Protein AF-A0A3D8QA95-F1 (afdb_monomer)

Nearest PDB structures (foldseek):
  7kas-assembly1_A  TM=5.153E-01  e=5.286E+00  Saccharomyces cerevisiae BY4741
  7kap-assembly1_A  TM=3.385E-01  e=4.261E+00  Saccharomyces cerevisiae BY4741
  7kaj-assembly1_A  TM=3.530E-01  e=5.888E+00  Saccharomyces cerevisiae BY4741

Secondary structure (DSSP, 8-state):
--GGGTHHHHHHHHHHHHTTSSSSGGGTTTS--HHIIIIIS-GGGGTSHHHHHHHHHHTT--TT-SSHHHHHHHHHHHHS-HHHHHHHHHHHHHHHHHHHHHHHHSPPHHHHHHHHHH-HHHHHHHHHH-S--PPPPTT----HHHHHS--HHHHHHHHHHS-TT-HHHHHHHHHHHHHHHHHHHHHHHHHHHHHHHHS--SS-TT-TTHHHHHHHHHHHHHHHHHHHHHHS-GGGGGHHHHHSSS-----------------

Organism: NCBI:txid1849047

Mean predicted aligned error: 14.43 Å

Structure (mmCIF, N/CA/C/O backbone):
data_AF-A0A3D8QA95-F1
#
_entry.id   AF-A0A3D8QA95-F1
#
loop_
_atom_site.group_PDB
_atom_site.id
_atom_site.type_symbol
_atom_site.label_atom_id
_atom_site.label_alt_id
_atom_site.label_comp_id
_atom_site.label_asym_id
_atom_site.label_entity_id
_atom_site.label_seq_id
_atom_site.pdbx_PDB_ins_code
_atom_site.Cartn_x
_atom_site.Cartn_y
_atom_site.Cartn_z
_atom_site.occupancy
_atom_site.B_iso_or_equiv
_atom_site.auth_seq_id
_atom_site.auth_comp_id
_atom_site.auth_asym_id
_atom_site.auth_atom_id
_atom_site.pdbx_PDB_model_num
ATOM 1 N N . MET A 1 1 ? 10.739 -9.767 36.132 1.00 43.16 1 MET A N 1
ATOM 2 C CA . MET A 1 1 ? 11.012 -11.030 35.401 1.00 43.16 1 MET A CA 1
ATOM 3 C C . MET A 1 1 ? 10.013 -11.318 34.259 1.00 43.16 1 MET A C 1
ATOM 5 O O . MET A 1 1 ? 9.888 -12.461 33.849 1.00 43.16 1 MET A O 1
ATOM 9 N N . ILE A 1 2 ? 9.317 -10.305 33.713 1.00 45.88 2 ILE A N 1
ATOM 10 C CA . ILE A 1 2 ? 8.283 -10.477 32.664 1.00 45.88 2 ILE A CA 1
ATOM 11 C C . ILE A 1 2 ? 8.839 -10.151 31.263 1.00 45.88 2 ILE A C 1
ATOM 13 O O . ILE A 1 2 ? 8.461 -10.779 30.283 1.00 45.88 2 ILE A O 1
ATOM 17 N N . ILE A 1 3 ? 9.836 -9.263 31.179 1.00 45.66 3 ILE A N 1
ATOM 18 C CA . ILE A 1 3 ? 10.440 -8.801 29.916 1.00 45.66 3 ILE A CA 1
ATOM 19 C C . ILE A 1 3 ? 11.119 -9.948 29.135 1.00 45.66 3 ILE A C 1
ATOM 21 O O . ILE A 1 3 ? 11.006 -10.007 27.916 1.00 45.66 3 ILE A O 1
ATOM 25 N N . SER A 1 4 ? 11.734 -10.920 29.821 1.00 44.88 4 SER A N 1
ATOM 26 C CA . SER A 1 4 ? 12.468 -12.034 29.185 1.00 44.88 4 SER A CA 1
ATOM 27 C C . SER A 1 4 ? 11.576 -12.993 28.371 1.00 44.88 4 SER A C 1
ATOM 29 O O . SER A 1 4 ? 12.016 -13.562 27.376 1.00 44.88 4 SER A O 1
ATOM 31 N N . ARG A 1 5 ? 10.284 -13.125 28.715 1.00 49.84 5 ARG A N 1
ATOM 32 C CA . ARG A 1 5 ? 9.359 -14.043 28.021 1.00 49.84 5 ARG A CA 1
ATOM 33 C C . ARG A 1 5 ? 8.809 -13.514 26.693 1.00 49.84 5 ARG A C 1
ATOM 35 O O . ARG A 1 5 ? 8.261 -14.300 25.927 1.00 49.84 5 ARG A O 1
ATOM 42 N N . HIS A 1 6 ? 8.960 -12.220 26.405 1.00 55.75 6 HIS A N 1
ATOM 43 C CA . HIS A 1 6 ? 8.329 -11.578 25.241 1.00 55.75 6 HIS A CA 1
ATOM 44 C C . HIS A 1 6 ? 9.319 -11.109 24.163 1.00 55.75 6 HIS A C 1
ATOM 46 O O . HIS A 1 6 ? 8.904 -10.823 23.040 1.00 55.75 6 HIS A O 1
ATOM 52 N N . ILE A 1 7 ? 10.625 -11.157 24.457 1.00 58.09 7 ILE A N 1
ATOM 53 C CA . ILE A 1 7 ? 11.720 -11.045 23.479 1.00 58.09 7 ILE A CA 1
ATOM 54 C C . ILE A 1 7 ? 11.518 -11.956 22.250 1.00 58.09 7 ILE A C 1
ATOM 56 O O . ILE A 1 7 ? 11.667 -11.450 21.140 1.00 58.09 7 ILE A O 1
ATOM 60 N N . PRO A 1 8 ? 11.106 -13.241 22.365 1.00 57.88 8 PRO A N 1
ATOM 61 C CA . PRO A 1 8 ? 10.948 -14.090 21.182 1.00 57.88 8 PRO A CA 1
ATOM 62 C C . PRO A 1 8 ? 9.818 -13.643 20.247 1.00 57.88 8 PRO A C 1
ATOM 64 O O . PRO A 1 8 ? 9.920 -13.879 19.051 1.00 57.88 8 PRO A O 1
ATOM 67 N N . ILE A 1 9 ? 8.771 -12.975 20.750 1.00 57.62 9 ILE A N 1
ATOM 68 C CA . ILE A 1 9 ? 7.642 -12.497 19.929 1.00 57.62 9 ILE A CA 1
ATOM 69 C C . ILE A 1 9 ? 8.046 -11.235 19.162 1.00 57.62 9 ILE A C 1
ATOM 71 O O . ILE A 1 9 ? 7.779 -11.129 17.969 1.00 57.62 9 ILE A O 1
ATOM 75 N N . ILE A 1 10 ? 8.753 -10.314 19.824 1.00 59.66 10 ILE A N 1
ATOM 76 C CA . ILE A 1 10 ? 9.320 -9.119 19.182 1.00 59.66 10 ILE A CA 1
ATOM 77 C C . ILE A 1 10 ? 10.354 -9.538 18.126 1.00 59.66 10 ILE A C 1
ATOM 79 O O . ILE A 1 10 ? 10.324 -9.034 17.006 1.00 59.66 10 ILE A O 1
ATOM 83 N N . CYS A 1 11 ? 11.203 -10.524 18.437 1.00 57.84 11 CYS A N 1
ATOM 84 C CA . CYS A 1 11 ? 12.127 -11.120 17.473 1.00 57.84 11 CYS A CA 1
ATOM 85 C C . CYS A 1 11 ? 11.416 -11.853 16.327 1.00 57.84 11 CYS A C 1
ATOM 87 O O . CYS A 1 11 ? 11.930 -11.807 15.220 1.00 57.84 11 CYS A O 1
ATOM 89 N N . LEU A 1 12 ? 10.257 -12.487 16.550 1.00 60.91 12 LEU A N 1
ATOM 90 C CA . LEU A 1 12 ? 9.457 -13.136 15.499 1.00 60.91 12 LEU A CA 1
ATOM 91 C C . LEU A 1 12 ? 8.820 -12.124 14.542 1.00 60.91 12 LEU A C 1
ATOM 93 O O . LEU A 1 12 ? 8.824 -12.329 13.333 1.00 60.91 12 LEU A O 1
ATOM 97 N N . VAL A 1 13 ? 8.301 -11.012 15.070 1.00 60.25 13 VAL A N 1
ATOM 98 C CA . VAL A 1 13 ? 7.762 -9.922 14.244 1.00 60.25 13 VAL A CA 1
ATOM 99 C C . VAL A 1 13 ? 8.892 -9.270 13.442 1.00 60.25 13 VAL A C 1
ATOM 101 O O . VAL A 1 13 ? 8.756 -9.098 12.235 1.00 60.25 13 VAL A O 1
ATOM 104 N N . LEU A 1 14 ? 10.041 -9.000 14.070 1.00 59.28 14 LEU A N 1
ATOM 105 C CA . LEU A 1 14 ? 11.228 -8.472 13.387 1.00 59.28 14 LEU A CA 1
ATOM 106 C C . LEU A 1 14 ? 11.827 -9.463 12.372 1.00 59.28 14 LEU A C 1
ATOM 108 O O . LEU A 1 14 ? 12.313 -9.041 11.324 1.00 59.28 14 LEU A O 1
ATOM 112 N N . SER A 1 15 ? 11.780 -10.774 12.630 1.00 57.56 15 SER A N 1
ATOM 113 C CA . SER A 1 15 ? 12.315 -11.787 11.711 1.00 57.56 15 SER A CA 1
ATOM 114 C C . SER A 1 15 ? 11.390 -12.059 10.525 1.00 57.56 15 SER A C 1
ATOM 116 O O . SER A 1 15 ? 11.890 -12.249 9.413 1.00 57.56 15 SER A O 1
ATOM 118 N N . LEU A 1 16 ? 10.062 -11.981 10.697 1.00 55.91 16 LEU A N 1
ATOM 119 C CA . LEU A 1 16 ? 9.117 -12.009 9.572 1.00 55.91 16 LEU A CA 1
ATOM 120 C C . LEU A 1 16 ? 9.352 -10.839 8.607 1.00 55.91 16 LEU A C 1
ATOM 122 O O . LEU A 1 16 ? 9.252 -11.012 7.394 1.00 55.91 16 LEU A O 1
ATOM 126 N N . TRP A 1 17 ? 9.733 -9.673 9.129 1.00 54.88 17 TRP A N 1
ATOM 127 C CA . TRP A 1 17 ? 10.081 -8.509 8.312 1.00 54.88 17 TRP A CA 1
ATOM 128 C C . TRP A 1 17 ? 11.417 -8.659 7.578 1.00 54.88 17 TRP A C 1
ATOM 130 O O . TRP A 1 17 ? 11.594 -8.096 6.501 1.00 54.88 17 TRP A O 1
ATOM 140 N N . CYS A 1 18 ? 12.347 -9.444 8.123 1.00 50.72 18 CYS A N 1
ATOM 141 C CA . CYS A 1 18 ? 13.671 -9.653 7.535 1.00 50.72 18 CYS A CA 1
ATOM 142 C C . CYS A 1 18 ? 13.696 -10.770 6.466 1.00 50.72 18 CYS A C 1
ATOM 144 O O . CYS A 1 18 ? 14.564 -10.777 5.592 1.00 50.72 18 CYS A O 1
ATOM 146 N N . SER A 1 19 ? 12.731 -11.699 6.495 1.00 52.69 19 SER A N 1
ATOM 147 C CA . SER A 1 19 ? 12.773 -12.945 5.704 1.00 52.69 19 SER A CA 1
ATOM 148 C C . SER A 1 19 ? 12.257 -12.833 4.259 1.00 52.69 19 SER A C 1
ATOM 150 O O . SER A 1 19 ? 12.406 -13.774 3.487 1.00 52.69 19 SER A O 1
ATOM 152 N N . SER A 1 20 ? 11.676 -11.700 3.846 1.00 50.50 20 SER A N 1
ATOM 153 C CA . SER A 1 20 ? 11.116 -11.535 2.484 1.00 50.50 20 SER A CA 1
ATOM 154 C C . SER A 1 20 ? 12.147 -11.096 1.424 1.00 50.50 20 SER A C 1
ATOM 156 O O . SER A 1 20 ? 11.785 -10.649 0.336 1.00 50.50 20 SER A O 1
ATOM 158 N N . THR A 1 21 ? 13.443 -11.176 1.729 1.00 52.75 21 THR A N 1
ATOM 159 C CA . THR A 1 21 ? 14.472 -10.326 1.108 1.00 52.75 21 THR A CA 1
ATOM 160 C C . THR A 1 21 ? 15.114 -10.847 -0.181 1.00 52.75 21 THR A C 1
ATOM 162 O O . THR A 1 21 ? 15.806 -10.069 -0.828 1.00 52.75 21 THR A O 1
ATOM 165 N N . SER A 1 22 ? 14.898 -12.094 -0.621 1.00 51.62 22 SER A N 1
ATOM 166 C CA . SER A 1 22 ? 15.801 -12.673 -1.647 1.00 51.62 22 SER A CA 1
ATOM 167 C C . SER A 1 22 ? 15.152 -13.164 -2.943 1.00 51.62 22 SER A C 1
ATOM 169 O O . SER A 1 22 ? 15.813 -13.185 -3.974 1.00 51.62 22 SER A O 1
ATOM 171 N N . ALA A 1 23 ? 13.880 -13.568 -2.937 1.00 50.16 23 ALA A N 1
ATOM 172 C CA . ALA A 1 23 ? 13.328 -14.323 -4.072 1.00 50.16 23 ALA A CA 1
ATOM 173 C C . ALA A 1 23 ? 12.732 -13.455 -5.198 1.00 50.16 23 ALA A C 1
ATOM 175 O O . ALA A 1 23 ? 12.395 -13.973 -6.259 1.00 50.16 23 ALA A O 1
ATOM 176 N N . SER A 1 24 ? 12.566 -12.147 -4.978 1.00 55.28 24 SER A N 1
ATOM 177 C CA . SER A 1 24 ? 11.647 -11.343 -5.790 1.00 55.28 24 SER A CA 1
ATOM 178 C C . SER A 1 24 ? 12.264 -10.265 -6.681 1.00 55.28 24 SER A C 1
ATOM 180 O O . SER A 1 24 ? 11.574 -9.682 -7.519 1.00 55.28 24 SER A O 1
ATOM 182 N N . SER A 1 25 ? 13.568 -10.021 -6.561 1.00 58.94 25 SER A N 1
ATOM 183 C CA . SER A 1 25 ? 14.282 -9.031 -7.376 1.00 58.94 25 SER A CA 1
ATOM 184 C C . SER A 1 25 ? 14.208 -9.353 -8.876 1.00 58.94 25 SER A C 1
ATOM 186 O O . SER A 1 25 ? 14.014 -8.453 -9.685 1.00 58.94 25 SER A O 1
ATOM 188 N N . HIS A 1 26 ? 14.258 -10.633 -9.259 1.00 62.69 26 HIS A N 1
ATOM 189 C CA . HIS A 1 26 ? 14.317 -11.073 -10.665 1.00 62.69 26 HIS A CA 1
ATOM 190 C C . HIS A 1 26 ? 12.955 -11.192 -11.377 1.00 62.69 26 HIS A C 1
ATOM 192 O O . HIS A 1 26 ? 12.897 -11.618 -12.535 1.00 62.69 26 HIS A O 1
ATOM 198 N N . MET A 1 27 ? 11.854 -10.864 -10.695 1.00 70.31 27 MET A N 1
ATOM 199 C CA . MET A 1 27 ? 10.521 -10.737 -11.307 1.00 70.31 27 MET A CA 1
ATOM 200 C C . MET A 1 27 ? 10.292 -9.333 -11.878 1.00 70.31 27 MET A C 1
ATOM 202 O O . MET A 1 27 ? 9.405 -9.133 -12.709 1.00 70.31 27 MET A O 1
ATOM 206 N N . LYS A 1 28 ? 11.109 -8.360 -11.459 1.00 75.38 28 LYS A N 1
ATOM 207 C CA . LYS A 1 28 ? 10.974 -6.970 -11.873 1.00 75.38 28 LYS A CA 1
ATOM 208 C C . LYS A 1 28 ? 11.189 -6.828 -13.379 1.00 75.38 28 LYS A C 1
ATOM 210 O O . LYS A 1 28 ? 12.053 -7.481 -13.967 1.00 75.38 28 LYS A O 1
ATOM 215 N N . PHE A 1 29 ? 10.355 -6.004 -14.004 1.00 78.56 29 PHE A N 1
ATOM 216 C CA . PHE A 1 29 ? 10.313 -5.764 -15.452 1.00 78.56 29 PHE A CA 1
ATOM 217 C C . PHE A 1 29 ? 9.841 -6.938 -16.327 1.00 78.56 29 PHE A C 1
ATOM 219 O O . PHE A 1 29 ? 9.584 -6.716 -17.507 1.00 78.56 29 PHE A O 1
ATOM 226 N N . LYS A 1 30 ? 9.668 -8.160 -15.792 1.00 79.62 30 LYS A N 1
ATOM 227 C CA . LYS A 1 30 ? 9.072 -9.282 -16.551 1.00 79.62 30 LYS A CA 1
ATOM 228 C C . LYS A 1 30 ? 7.576 -9.104 -16.750 1.00 79.62 30 LYS A C 1
ATOM 230 O O . LYS A 1 30 ? 7.036 -9.472 -17.786 1.00 79.62 30 LYS A O 1
ATOM 235 N N . GLN A 1 31 ? 6.914 -8.580 -15.726 1.00 78.00 31 GLN A N 1
ATOM 236 C CA . GLN A 1 31 ? 5.475 -8.386 -15.699 1.00 78.00 31 GLN A CA 1
ATOM 237 C C . GLN A 1 31 ? 5.204 -6.927 -15.370 1.00 78.00 31 GLN A C 1
ATOM 239 O O . GLN A 1 31 ? 5.338 -6.505 -14.227 1.00 78.00 31 GLN A O 1
ATOM 244 N N . TRP A 1 32 ? 4.853 -6.157 -16.391 1.00 78.00 32 TRP A N 1
ATOM 245 C CA . TRP A 1 32 ? 4.347 -4.800 -16.228 1.00 78.00 32 TRP A CA 1
ATOM 246 C C . TRP A 1 32 ? 2.825 -4.822 -16.100 1.00 78.00 32 TRP A C 1
ATOM 248 O O . TRP A 1 32 ? 2.176 -5.834 -16.381 1.00 78.00 32 TRP A O 1
ATOM 258 N N . PHE A 1 33 ? 2.235 -3.699 -15.692 1.00 77.69 33 PHE A N 1
ATOM 259 C CA . PHE A 1 33 ? 0.794 -3.521 -15.844 1.00 77.69 33 PHE A CA 1
ATOM 260 C C . PHE A 1 33 ? 0.395 -3.712 -17.310 1.00 77.69 33 PHE A C 1
ATOM 262 O O . PHE A 1 33 ? 1.104 -3.268 -18.211 1.00 77.69 33 PHE A O 1
ATOM 269 N N . HIS A 1 34 ? -0.737 -4.380 -17.539 1.00 76.94 34 HIS A N 1
ATOM 270 C CA . HIS A 1 34 ? -1.172 -4.789 -18.876 1.00 76.94 34 HIS A CA 1
ATOM 271 C C . HIS A 1 34 ? -1.196 -3.618 -19.871 1.00 76.94 34 HIS A C 1
ATOM 273 O O . HIS A 1 34 ? -0.626 -3.729 -20.952 1.00 76.94 34 HIS A O 1
ATOM 279 N N . ALA A 1 35 ? -1.777 -2.484 -19.463 1.00 74.62 35 ALA A N 1
ATOM 280 C CA . ALA A 1 35 ? -1.837 -1.267 -20.273 1.00 74.62 35 ALA A CA 1
ATOM 281 C C . ALA A 1 35 ? -0.439 -0.731 -20.635 1.00 74.62 35 ALA A C 1
ATOM 283 O O . ALA A 1 35 ? -0.187 -0.321 -21.761 1.00 74.62 35 ALA A O 1
ATOM 284 N N . TRP A 1 36 ? 0.513 -0.804 -19.700 1.00 77.38 36 TRP A N 1
ATOM 285 C CA . TRP A 1 36 ? 1.887 -0.384 -19.966 1.00 77.38 36 TRP A CA 1
ATOM 286 C C . TRP A 1 36 ? 2.585 -1.307 -20.971 1.00 77.38 36 TRP A C 1
ATOM 288 O O . TRP A 1 36 ? 3.240 -0.846 -21.900 1.00 77.38 36 TRP A 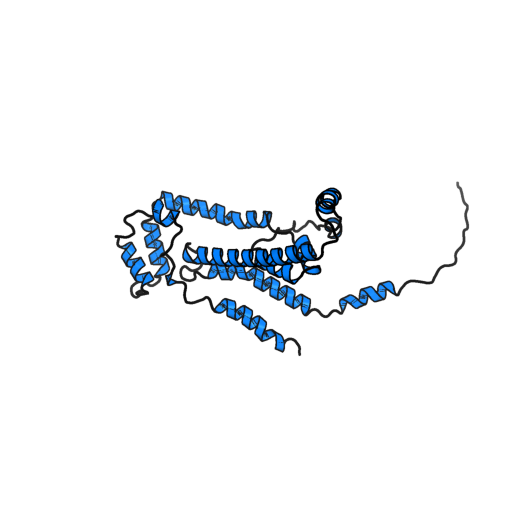O 1
ATOM 298 N N . HIS A 1 37 ? 2.425 -2.620 -20.796 1.00 76.88 37 HIS A N 1
ATOM 299 C CA . HIS A 1 37 ? 3.101 -3.623 -21.613 1.00 76.88 37 HIS A CA 1
ATOM 300 C C . HIS A 1 37 ? 2.639 -3.638 -23.074 1.00 76.88 37 HIS A C 1
ATOM 302 O O . HIS A 1 37 ? 3.474 -3.771 -23.966 1.00 76.88 37 HIS A O 1
ATOM 308 N N . HIS A 1 38 ? 1.327 -3.548 -23.304 1.00 72.81 38 HIS A N 1
ATOM 309 C CA . HIS A 1 38 ? 0.740 -3.710 -24.634 1.00 72.81 38 HIS A CA 1
ATOM 310 C C . HIS A 1 38 ? 0.520 -2.394 -25.380 1.00 72.81 38 HIS A C 1
ATOM 312 O O . HIS A 1 38 ? 0.716 -2.374 -26.593 1.00 72.81 38 HIS A O 1
ATOM 318 N N . ASP A 1 39 ? 0.133 -1.323 -24.681 1.00 72.62 39 ASP A N 1
ATOM 319 C CA . ASP A 1 39 ? -0.358 -0.106 -25.340 1.00 72.62 39 ASP A CA 1
ATOM 320 C C . ASP A 1 39 ? 0.688 1.018 -25.365 1.00 72.62 39 ASP A C 1
ATOM 322 O O . ASP A 1 39 ? 0.713 1.828 -26.291 1.00 72.62 39 ASP A O 1
ATOM 326 N N . LEU A 1 40 ? 1.560 1.073 -24.352 1.00 74.19 40 LEU A N 1
ATOM 327 C CA . LEU A 1 40 ? 2.442 2.223 -24.110 1.00 74.19 40 LEU A CA 1
ATOM 328 C C . LEU A 1 40 ? 3.916 1.959 -24.449 1.00 74.19 40 LEU A C 1
ATOM 330 O O . LEU A 1 40 ? 4.640 2.895 -24.808 1.00 74.19 40 LEU A O 1
ATOM 334 N N . LEU A 1 41 ? 4.359 0.699 -24.378 1.00 76.25 41 LEU A N 1
ATOM 335 C CA . LEU A 1 41 ? 5.681 0.286 -24.845 1.00 76.25 41 LEU A CA 1
ATOM 336 C C . LEU A 1 41 ? 5.673 0.040 -26.367 1.00 76.25 41 LEU A C 1
ATOM 338 O O . LEU A 1 41 ? 4.810 -0.681 -26.869 1.00 76.25 41 LEU A O 1
ATOM 342 N N . PRO A 1 42 ? 6.643 0.579 -27.127 1.00 72.38 42 PRO A N 1
ATOM 343 C CA . PRO A 1 42 ? 6.687 0.378 -28.572 1.00 72.38 42 PRO A CA 1
ATOM 344 C C . PRO A 1 42 ? 7.023 -1.066 -28.924 1.00 72.38 42 PRO A C 1
ATOM 346 O O . PRO A 1 42 ? 8.003 -1.596 -28.420 1.00 72.38 42 PRO A O 1
ATOM 349 N N . SER A 1 43 ? 6.301 -1.677 -29.865 1.00 67.62 43 SER A N 1
ATOM 350 C CA . SER A 1 43 ? 6.436 -3.093 -30.265 1.00 67.62 43 SER A CA 1
ATOM 351 C C . SER A 1 43 ? 7.864 -3.591 -30.565 1.00 67.62 43 SER A C 1
ATOM 353 O O . SER A 1 43 ? 8.113 -4.792 -30.493 1.00 67.62 43 SER A O 1
ATOM 355 N N . ASN A 1 44 ? 8.813 -2.696 -30.851 1.00 68.06 44 ASN A N 1
ATOM 356 C CA . ASN A 1 44 ? 10.213 -3.020 -31.142 1.00 68.06 44 ASN A CA 1
ATOM 357 C C . ASN A 1 44 ? 11.103 -3.200 -29.893 1.00 68.06 44 ASN A C 1
ATOM 359 O O . ASN A 1 44 ? 12.242 -3.666 -30.017 1.00 68.06 44 ASN A O 1
ATOM 363 N N . TRP A 1 45 ? 10.612 -2.876 -28.688 1.00 76.00 45 TRP A N 1
ATOM 364 C CA . TRP A 1 45 ? 11.383 -2.994 -27.441 1.00 76.00 45 TRP A CA 1
ATOM 365 C C . TRP A 1 45 ? 11.835 -4.442 -27.174 1.00 76.00 45 TRP A C 1
ATOM 367 O O . TRP A 1 45 ? 12.916 -4.678 -26.633 1.00 76.00 45 TRP A O 1
ATOM 377 N N . SER A 1 46 ? 11.044 -5.422 -27.633 1.00 68.62 46 SER A N 1
ATOM 378 C CA . SER A 1 46 ? 11.301 -6.860 -27.504 1.00 68.62 46 SER A CA 1
ATOM 379 C C . SER A 1 46 ? 12.283 -7.428 -28.532 1.00 68.62 46 SER A C 1
ATOM 381 O O . SER A 1 46 ? 12.498 -8.636 -28.556 1.00 68.62 46 SER A O 1
ATOM 383 N N . THR A 1 47 ? 12.857 -6.612 -29.412 1.00 73.31 47 THR A N 1
ATOM 384 C CA . THR A 1 47 ? 13.837 -7.065 -30.419 1.00 73.31 47 THR A CA 1
ATOM 385 C C . THR A 1 47 ? 15.101 -6.208 -30.459 1.00 73.31 47 THR A C 1
ATOM 387 O O . THR A 1 47 ? 16.059 -6.567 -31.138 1.00 73.31 47 THR A O 1
ATOM 390 N N . GLY A 1 48 ? 15.117 -5.080 -29.745 1.00 77.06 48 GLY A N 1
ATOM 391 C CA . GLY A 1 48 ? 16.236 -4.142 -29.726 1.00 77.06 48 GLY A CA 1
ATOM 392 C C . GLY A 1 48 ? 17.360 -4.505 -28.751 1.00 77.06 48 GLY A C 1
ATOM 393 O O . GLY A 1 48 ? 17.306 -5.492 -28.015 1.00 77.06 48 GLY A O 1
ATOM 394 N N . GLN A 1 49 ? 18.367 -3.628 -28.692 1.00 81.50 49 GLN A N 1
ATOM 395 C CA . GLN A 1 49 ? 19.471 -3.702 -27.724 1.00 81.50 49 GLN A CA 1
ATOM 396 C C . GLN A 1 49 ? 18.964 -3.719 -26.274 1.00 81.50 49 GLN A C 1
ATOM 398 O O . GLN A 1 49 ? 19.578 -4.338 -25.407 1.00 81.50 49 GLN A O 1
ATOM 403 N N . CYS A 1 50 ? 17.799 -3.115 -26.030 1.00 84.00 50 CYS A N 1
ATOM 404 C CA . CYS A 1 50 ? 17.196 -3.077 -24.710 1.00 84.00 50 CYS A CA 1
ATOM 405 C C . CYS A 1 50 ? 16.799 -4.446 -24.168 1.00 84.00 50 CYS A C 1
ATOM 407 O O . CYS A 1 50 ? 17.023 -4.742 -22.993 1.00 84.00 50 CYS A O 1
ATOM 409 N N . LYS A 1 51 ? 16.294 -5.326 -25.037 1.00 85.12 51 LYS A N 1
ATOM 410 C CA . LYS A 1 51 ? 15.987 -6.702 -24.657 1.00 85.12 51 LYS A CA 1
ATOM 411 C C . LYS A 1 51 ? 17.230 -7.442 -24.176 1.00 85.12 51 LYS A C 1
ATOM 413 O O . LYS A 1 51 ? 17.138 -8.174 -23.200 1.00 85.12 51 LYS A O 1
ATOM 418 N N . ALA A 1 52 ? 18.382 -7.234 -24.811 1.00 84.75 52 ALA A N 1
ATOM 419 C CA . ALA A 1 52 ? 19.622 -7.885 -24.394 1.00 84.75 52 ALA A CA 1
ATOM 420 C C . ALA A 1 52 ? 20.052 -7.450 -22.981 1.00 84.75 52 ALA A C 1
ATOM 422 O O . ALA A 1 52 ? 20.466 -8.288 -22.181 1.00 84.75 52 ALA A O 1
ATOM 423 N N . VAL A 1 53 ? 19.894 -6.162 -22.648 1.00 84.81 53 VAL A N 1
ATOM 424 C CA . VAL A 1 53 ? 20.149 -5.636 -21.294 1.00 84.81 53 VAL A CA 1
ATOM 425 C C . VAL A 1 53 ? 19.179 -6.252 -20.279 1.00 84.81 53 VAL A C 1
ATOM 427 O O . VAL A 1 53 ? 19.596 -6.689 -19.206 1.00 84.81 53 VAL A O 1
ATOM 430 N N . LEU A 1 54 ? 17.897 -6.351 -20.636 1.00 84.50 54 LEU A N 1
ATOM 431 C CA . LEU A 1 54 ? 16.857 -6.917 -19.777 1.00 84.50 54 LEU A CA 1
ATOM 432 C C . LEU A 1 54 ? 17.017 -8.429 -19.565 1.00 84.50 54 LEU A C 1
ATOM 434 O O . LEU A 1 54 ? 16.898 -8.913 -18.440 1.00 84.50 54 LEU A O 1
ATOM 438 N N . ASP A 1 55 ? 17.352 -9.173 -20.618 1.00 86.00 55 ASP A N 1
ATOM 439 C CA . ASP A 1 55 ? 17.621 -10.609 -20.554 1.00 86.00 55 ASP A CA 1
ATOM 440 C C . ASP A 1 55 ? 18.866 -10.881 -19.687 1.00 86.00 55 ASP A C 1
ATOM 442 O O . ASP A 1 55 ? 18.860 -11.810 -18.872 1.00 86.00 55 ASP A O 1
ATOM 446 N N . ALA A 1 56 ? 19.905 -10.038 -19.772 1.00 84.75 56 ALA A N 1
ATOM 447 C CA . ALA A 1 56 ? 21.074 -10.108 -18.889 1.00 84.75 56 ALA A CA 1
ATOM 448 C C . ALA A 1 56 ? 20.708 -9.845 -17.415 1.00 84.75 56 ALA A C 1
ATOM 450 O O . ALA A 1 56 ? 21.164 -10.566 -16.523 1.00 84.75 56 ALA A O 1
ATOM 451 N N . TYR A 1 57 ? 19.829 -8.873 -17.148 1.00 83.31 57 TYR A N 1
ATOM 452 C CA . TYR A 1 57 ? 19.295 -8.615 -15.808 1.00 83.31 57 TYR A CA 1
ATOM 453 C C . TYR A 1 57 ? 18.485 -9.805 -15.264 1.00 83.31 57 TYR A C 1
ATOM 455 O O . TYR A 1 57 ? 18.680 -10.236 -14.124 1.00 83.31 57 TYR A O 1
ATOM 463 N N . TRP A 1 58 ? 17.611 -10.396 -16.080 1.00 84.94 58 TRP A N 1
ATOM 464 C CA . TRP A 1 58 ? 16.769 -11.523 -15.671 1.00 84.94 58 TRP A CA 1
ATOM 465 C C . TRP A 1 58 ? 17.531 -12.827 -15.462 1.00 84.94 58 TRP A C 1
ATOM 467 O O . TRP A 1 58 ? 17.106 -13.642 -14.642 1.00 84.94 58 TRP A O 1
ATOM 477 N N . THR A 1 59 ? 18.631 -13.025 -16.186 1.00 84.50 59 THR A N 1
ATOM 478 C CA . THR A 1 59 ? 19.515 -14.195 -16.056 1.00 84.50 59 THR A CA 1
ATOM 479 C C . THR A 1 59 ? 20.611 -14.004 -15.008 1.00 84.50 59 THR A C 1
ATOM 481 O O . THR A 1 59 ? 21.428 -14.899 -14.811 1.00 84.50 59 THR A O 1
ATOM 484 N N . SER A 1 60 ? 20.618 -12.867 -14.298 1.00 76.12 60 SER A N 1
ATOM 485 C CA . SER A 1 60 ? 21.638 -12.509 -13.303 1.00 76.12 60 SER A CA 1
ATOM 486 C C . SER A 1 60 ? 23.069 -12.476 -13.866 1.00 76.12 60 SER A C 1
ATOM 488 O O . SER A 1 60 ? 24.039 -12.584 -13.114 1.00 76.12 60 SER A O 1
ATOM 490 N N . ASN A 1 61 ? 23.214 -12.285 -15.179 1.00 75.06 61 ASN A N 1
ATOM 491 C CA . ASN A 1 61 ? 24.498 -12.137 -15.856 1.00 75.06 61 ASN A CA 1
ATOM 492 C C . ASN A 1 61 ? 24.887 -10.649 -15.911 1.00 75.06 61 ASN A C 1
ATOM 494 O O . ASN A 1 61 ? 24.900 -10.017 -16.965 1.00 75.06 61 ASN A O 1
ATOM 498 N N . THR A 1 62 ? 25.121 -10.051 -14.741 1.00 66.38 62 THR A N 1
ATOM 499 C CA . THR A 1 62 ? 25.275 -8.594 -14.575 1.00 66.38 62 THR A CA 1
ATOM 500 C C . THR A 1 62 ? 26.729 -8.118 -14.608 1.00 66.38 62 THR A C 1
ATOM 502 O O . THR A 1 62 ? 27.016 -7.000 -14.189 1.00 66.38 62 THR A O 1
ATOM 505 N N . SER A 1 63 ? 27.664 -8.925 -15.118 1.00 63.16 63 SER A N 1
ATOM 506 C CA . SER A 1 63 ? 29.105 -8.615 -15.138 1.00 63.16 63 SER A CA 1
ATOM 507 C C . SER A 1 63 ? 29.481 -7.362 -15.942 1.00 63.16 63 SER A C 1
ATOM 509 O O . SER A 1 63 ? 30.609 -6.892 -15.839 1.00 63.16 63 SER A O 1
ATOM 511 N N . SER A 1 64 ? 28.552 -6.810 -16.727 1.00 62.84 64 SER A N 1
ATOM 512 C CA . SER A 1 64 ? 28.776 -5.644 -17.589 1.00 62.84 64 SER A CA 1
ATOM 513 C C . SER A 1 64 ? 28.217 -4.322 -17.044 1.00 62.84 64 SER A C 1
ATOM 515 O O . SER A 1 64 ? 28.495 -3.282 -17.635 1.00 62.84 64 SER A O 1
ATOM 517 N N . PHE A 1 65 ? 27.457 -4.319 -15.938 1.00 69.88 65 PHE A N 1
ATOM 518 C CA . PHE A 1 65 ? 26.788 -3.110 -15.435 1.00 69.88 65 PHE A CA 1
ATOM 519 C C . PHE A 1 65 ? 26.930 -2.947 -13.917 1.00 69.88 65 PHE A C 1
ATOM 521 O O . PHE A 1 65 ? 26.514 -3.812 -13.153 1.00 69.88 65 PHE A O 1
ATOM 528 N N . THR A 1 66 ? 27.439 -1.791 -13.473 1.00 74.31 66 THR A N 1
ATOM 529 C CA . THR A 1 66 ? 27.560 -1.428 -12.045 1.00 74.31 66 THR A CA 1
ATOM 530 C C . THR A 1 66 ? 26.199 -1.312 -11.347 1.00 74.31 66 THR A C 1
ATOM 532 O O . THR A 1 66 ? 26.093 -1.585 -10.156 1.00 74.31 66 THR A O 1
ATOM 535 N N . TRP A 1 67 ? 25.150 -0.932 -12.089 1.00 81.00 67 TRP A N 1
ATOM 536 C CA . TRP A 1 67 ? 23.782 -0.746 -11.588 1.00 81.00 67 TRP A CA 1
ATOM 537 C C . TRP A 1 67 ? 22.776 -1.406 -12.541 1.00 81.00 67 TRP A C 1
ATOM 539 O O . TRP A 1 67 ? 22.138 -0.721 -13.344 1.00 81.00 67 TRP A O 1
ATOM 549 N N . PRO A 1 68 ? 22.639 -2.742 -12.509 1.00 82.19 68 PRO A N 1
ATOM 550 C CA . PRO A 1 68 ? 21.914 -3.477 -13.543 1.00 82.19 68 PRO A CA 1
ATOM 551 C C . PRO A 1 68 ? 20.412 -3.157 -13.556 1.00 82.19 68 PRO A C 1
ATOM 553 O O . PRO A 1 68 ? 19.791 -3.166 -14.616 1.00 82.19 68 PRO A O 1
ATOM 556 N N . CYS A 1 69 ? 19.830 -2.810 -12.402 1.00 82.62 69 CYS A N 1
ATOM 557 C CA . CYS A 1 69 ? 18.421 -2.427 -12.311 1.00 82.62 69 CYS A CA 1
ATOM 558 C C . CYS A 1 69 ? 18.154 -1.036 -12.906 1.00 82.62 69 CYS A C 1
ATOM 560 O O . CYS A 1 69 ? 17.226 -0.879 -13.694 1.00 82.62 69 CYS A O 1
ATOM 562 N N . GLN A 1 70 ? 18.977 -0.038 -12.568 1.00 86.19 70 GLN A N 1
ATOM 563 C CA . GLN A 1 70 ? 18.859 1.313 -13.119 1.00 86.19 70 GLN A CA 1
ATOM 564 C C . GLN A 1 70 ? 19.154 1.334 -14.619 1.00 86.19 70 GLN A C 1
ATOM 566 O O . GLN A 1 70 ? 18.360 1.883 -15.363 1.00 86.19 70 GLN A O 1
ATOM 571 N N . GLY A 1 71 ? 20.208 0.654 -15.082 1.00 86.38 71 GLY A N 1
ATOM 572 C CA . GLY A 1 71 ? 20.505 0.584 -16.517 1.00 86.38 71 GLY A CA 1
ATOM 573 C C . GLY A 1 71 ? 19.386 -0.081 -17.327 1.00 86.38 71 GLY A C 1
ATOM 574 O O . GLY A 1 71 ? 19.054 0.372 -18.418 1.00 86.38 71 GLY A O 1
ATOM 575 N N . SER A 1 72 ? 18.751 -1.115 -16.764 1.00 86.12 72 SER A N 1
ATOM 576 C CA . SER A 1 72 ? 17.556 -1.738 -17.351 1.00 86.12 72 SER A CA 1
ATOM 577 C C . SER A 1 72 ? 16.378 -0.764 -17.423 1.00 86.12 72 SER A C 1
ATOM 579 O O . SER A 1 72 ? 15.704 -0.677 -18.447 1.00 86.12 72 SER A O 1
ATOM 581 N N . LEU A 1 73 ? 16.141 -0.012 -16.346 1.00 86.12 73 LEU A N 1
ATOM 582 C CA . LEU A 1 73 ? 15.084 0.992 -16.278 1.00 86.12 73 LEU A CA 1
ATOM 583 C C . LEU A 1 73 ? 15.313 2.134 -17.276 1.00 86.12 73 LEU A C 1
ATOM 585 O O . LEU A 1 73 ? 14.395 2.470 -18.015 1.00 86.12 73 LEU A O 1
ATOM 589 N N . ASP A 1 74 ? 16.519 2.696 -17.323 1.00 87.75 74 ASP A N 1
ATOM 590 C CA . ASP A 1 74 ? 16.881 3.796 -18.223 1.00 87.75 74 ASP A CA 1
ATOM 591 C C . ASP A 1 74 ? 16.700 3.388 -19.683 1.00 87.75 74 ASP A C 1
ATOM 593 O O . ASP A 1 74 ? 16.205 4.161 -20.498 1.00 87.75 74 ASP A O 1
ATOM 597 N N . CYS A 1 75 ? 17.032 2.137 -19.999 1.00 87.75 75 CYS A N 1
ATOM 598 C CA . CYS A 1 75 ? 16.810 1.576 -21.317 1.00 87.75 75 CYS A CA 1
ATOM 599 C C . CYS A 1 75 ? 15.319 1.499 -21.682 1.00 87.75 75 CYS A C 1
ATOM 601 O O . CYS A 1 75 ? 14.917 1.940 -22.758 1.00 87.75 75 CYS A O 1
ATOM 603 N N . ILE A 1 76 ? 14.481 0.994 -20.770 1.00 86.00 76 ILE A N 1
ATOM 604 C CA . ILE A 1 76 ? 13.027 0.927 -20.973 1.00 86.00 76 ILE A CA 1
ATOM 605 C C . ILE A 1 76 ? 12.442 2.333 -21.133 1.00 86.00 76 ILE A C 1
ATOM 607 O O . ILE A 1 76 ? 11.637 2.565 -22.033 1.00 86.00 76 ILE A O 1
ATOM 611 N N . LEU A 1 77 ? 12.849 3.278 -20.284 1.00 86.94 77 LEU A N 1
ATOM 612 C CA . LEU A 1 77 ? 12.377 4.661 -20.337 1.00 86.94 77 LEU A CA 1
ATOM 613 C C . LEU A 1 77 ? 12.854 5.390 -21.599 1.00 86.94 77 LEU A C 1
ATOM 615 O O . LEU A 1 77 ? 12.109 6.213 -22.121 1.00 86.94 77 LEU A O 1
ATOM 619 N N . GLY A 1 78 ? 14.047 5.073 -22.109 1.00 86.75 78 GLY A N 1
ATOM 620 C CA . GLY A 1 78 ? 14.581 5.636 -23.351 1.00 86.75 78 GLY A CA 1
ATOM 621 C C . GLY A 1 78 ? 13.829 5.181 -24.604 1.00 86.75 78 GLY A C 1
ATOM 622 O O . GLY A 1 78 ? 13.671 5.964 -25.535 1.00 86.75 78 GLY A O 1
ATOM 623 N N . GLU A 1 79 ? 13.325 3.945 -24.612 1.00 85.88 79 GLU A N 1
ATOM 624 C CA . GLU A 1 79 ? 12.490 3.415 -25.700 1.00 85.88 79 GLU A CA 1
ATOM 625 C C . GLU A 1 79 ? 11.008 3.793 -25.545 1.00 85.88 79 GLU A C 1
ATOM 627 O O . GLU A 1 79 ? 10.238 3.698 -26.493 1.00 85.88 79 GLU A O 1
ATOM 632 N N . THR A 1 80 ? 10.568 4.218 -24.360 1.00 85.12 80 THR A N 1
ATOM 633 C CA . THR A 1 80 ? 9.162 4.556 -24.102 1.00 85.12 80 THR A CA 1
ATOM 634 C C . THR A 1 80 ? 8.745 5.823 -24.860 1.00 85.12 80 THR A C 1
ATOM 636 O O . THR A 1 80 ? 9.466 6.819 -24.894 1.00 85.12 80 THR A O 1
ATOM 639 N N . SER A 1 81 ? 7.538 5.822 -25.441 1.00 86.75 81 SER A N 1
ATOM 640 C CA . SER A 1 81 ? 7.006 6.997 -26.143 1.00 86.75 81 SER A CA 1
ATOM 641 C C . SER A 1 81 ? 6.836 8.208 -25.213 1.00 86.75 81 SER A C 1
ATOM 643 O O . SER A 1 81 ? 6.504 8.082 -24.032 1.00 86.75 81 SER A O 1
ATOM 645 N N . GLN A 1 82 ? 7.007 9.421 -25.750 1.00 87.62 82 GLN A N 1
ATOM 646 C CA . GLN A 1 82 ? 6.868 10.641 -24.949 1.00 87.62 82 GLN A CA 1
ATOM 647 C C . GLN A 1 82 ? 5.460 10.792 -24.347 1.00 87.62 82 GLN A C 1
ATOM 649 O O . GLN A 1 82 ? 5.335 11.291 -23.232 1.00 87.62 82 GLN A O 1
ATOM 654 N N . SER A 1 83 ? 4.410 10.336 -25.038 1.00 87.81 83 SER A N 1
ATOM 655 C CA . SER A 1 83 ? 3.035 10.323 -24.519 1.00 87.81 83 SER A CA 1
ATOM 656 C C . SER A 1 83 ? 2.889 9.413 -23.300 1.00 87.81 83 SER A C 1
ATOM 658 O O . SER A 1 83 ? 2.351 9.842 -22.284 1.00 87.81 83 SER A O 1
ATOM 660 N N . ALA A 1 84 ? 3.447 8.203 -23.350 1.00 85.12 84 ALA A N 1
ATOM 661 C CA . ALA A 1 84 ? 3.426 7.269 -22.229 1.00 85.12 84 ALA A CA 1
ATOM 662 C C . ALA A 1 84 ? 4.179 7.811 -21.001 1.00 85.12 84 ALA A C 1
ATOM 664 O O . ALA A 1 84 ? 3.729 7.650 -19.866 1.00 85.12 84 ALA A O 1
ATOM 665 N N . LEU A 1 85 ? 5.292 8.524 -21.211 1.00 87.19 85 LEU A N 1
ATOM 666 C CA . LEU A 1 85 ? 6.002 9.214 -20.128 1.00 87.19 85 LEU A CA 1
ATOM 667 C C . LEU A 1 85 ? 5.142 10.309 -19.467 1.00 87.19 85 LEU A C 1
ATOM 669 O O . LEU A 1 85 ? 5.236 10.503 -18.254 1.00 87.19 85 LEU A O 1
ATOM 673 N N . GLN A 1 86 ? 4.287 11.002 -20.230 1.00 89.94 86 GLN A N 1
ATOM 674 C CA . GLN A 1 86 ? 3.330 11.969 -19.672 1.00 89.94 86 GLN A CA 1
ATOM 675 C C . GLN A 1 86 ? 2.191 11.285 -18.903 1.00 89.94 86 GLN A C 1
ATOM 677 O O . GLN A 1 86 ? 1.747 11.790 -17.876 1.00 89.94 86 GLN A O 1
ATOM 682 N N . GLU A 1 87 ? 1.728 10.117 -19.346 1.00 87.75 87 GLU A N 1
ATOM 683 C CA . GLU A 1 87 ? 0.729 9.347 -18.596 1.00 87.75 87 GLU A CA 1
ATOM 684 C C . GLU A 1 87 ? 1.290 8.828 -17.265 1.00 87.75 87 GLU A C 1
ATOM 686 O O . GLU A 1 87 ? 0.626 8.935 -16.229 1.00 87.75 87 GLU A O 1
ATOM 691 N N . LEU A 1 88 ? 2.545 8.356 -17.255 1.00 84.44 88 LEU A N 1
ATOM 692 C CA . LEU A 1 88 ? 3.244 8.014 -16.013 1.00 84.44 88 LEU A CA 1
ATOM 693 C C . LEU A 1 88 ? 3.321 9.216 -15.074 1.00 84.44 88 LEU A C 1
ATOM 695 O O . LEU A 1 88 ? 2.987 9.082 -13.896 1.00 84.44 88 LEU A O 1
ATOM 699 N N . SER A 1 89 ? 3.731 10.384 -15.575 1.00 88.62 89 SER A N 1
ATOM 700 C CA . SER A 1 89 ? 3.851 11.584 -14.742 1.00 88.62 89 SER A CA 1
ATOM 701 C C . SER A 1 89 ? 2.492 12.037 -14.192 1.00 88.62 89 SER A C 1
ATOM 703 O O . SER A 1 89 ? 2.399 12.385 -13.015 1.00 88.62 89 SER A O 1
ATOM 705 N N . GLY A 1 90 ? 1.419 11.935 -14.981 1.00 90.12 90 GLY A N 1
ATOM 706 C CA . GLY A 1 90 ? 0.049 12.190 -14.531 1.00 90.12 90 GLY A CA 1
ATOM 707 C C . GLY A 1 90 ? -0.414 11.221 -13.436 1.00 90.12 90 GLY A C 1
ATOM 708 O O . GLY A 1 90 ? -1.022 11.642 -12.449 1.00 90.12 90 GLY A O 1
ATOM 709 N N . SER A 1 91 ? -0.069 9.934 -13.547 1.00 87.31 91 SER A N 1
ATOM 710 C CA . SER A 1 91 ? -0.419 8.922 -12.539 1.00 87.31 91 SER A CA 1
ATOM 711 C C . SER A 1 91 ? 0.220 9.190 -11.169 1.00 87.31 91 SER A C 1
ATOM 713 O O . SER A 1 91 ? -0.397 8.907 -10.141 1.00 87.31 91 SER A O 1
ATOM 715 N N . LEU A 1 92 ? 1.407 9.816 -11.131 1.00 88.25 92 LEU A N 1
ATOM 716 C CA . LEU A 1 92 ? 2.075 10.199 -9.881 1.00 88.25 92 LEU A CA 1
ATOM 717 C C . LEU A 1 92 ? 1.244 11.188 -9.060 1.00 88.25 92 LEU A C 1
ATOM 719 O O . LEU A 1 92 ? 1.270 11.125 -7.833 1.00 88.25 92 LEU A O 1
ATOM 723 N N . VAL A 1 93 ? 0.482 12.071 -9.712 1.00 91.56 93 VAL A N 1
ATOM 724 C CA . VAL A 1 93 ? -0.410 13.013 -9.019 1.00 91.56 93 VAL A CA 1
ATOM 725 C C . VAL A 1 93 ? -1.532 12.254 -8.317 1.00 91.56 93 VAL A C 1
ATOM 727 O O . VAL A 1 93 ? -1.783 12.475 -7.134 1.00 91.56 93 VAL A O 1
ATOM 730 N N . VAL A 1 94 ? -2.173 11.313 -9.014 1.00 90.06 94 VAL A N 1
ATOM 731 C CA . VAL A 1 94 ? -3.251 10.488 -8.444 1.00 90.06 94 VAL A CA 1
ATOM 732 C C . VAL A 1 94 ? -2.722 9.635 -7.291 1.00 90.06 94 VAL A C 1
ATOM 734 O O . VAL A 1 94 ? -3.316 9.615 -6.211 1.00 90.06 94 VAL A O 1
ATOM 737 N N . LEU A 1 95 ? -1.567 8.990 -7.475 1.00 87.00 95 LEU A N 1
ATOM 738 C CA . LEU A 1 95 ? -0.899 8.218 -6.426 1.00 87.00 95 LEU A CA 1
ATOM 739 C C . LEU A 1 95 ? -0.504 9.101 -5.232 1.00 87.00 95 LEU A C 1
ATOM 741 O O . LEU A 1 95 ? -0.653 8.677 -4.090 1.00 87.00 95 LEU A O 1
ATOM 745 N N . GLY A 1 96 ? -0.079 10.345 -5.471 1.00 88.25 96 GLY A N 1
ATOM 746 C CA . GLY A 1 96 ? 0.243 11.321 -4.428 1.00 88.25 96 GLY A CA 1
ATOM 747 C C . GLY A 1 96 ? -0.974 11.815 -3.637 1.00 88.25 96 GLY A C 1
ATOM 748 O O . GLY A 1 96 ? -0.852 12.095 -2.448 1.00 88.25 96 GLY A O 1
ATOM 749 N N . LEU A 1 97 ? -2.154 11.872 -4.261 1.00 90.75 97 LEU A N 1
ATOM 750 C CA . LEU A 1 97 ? -3.422 12.238 -3.611 1.00 90.75 97 LEU A CA 1
ATOM 751 C C . LEU A 1 97 ? -4.130 11.048 -2.945 1.00 90.75 97 LEU A C 1
ATOM 753 O O . LEU A 1 97 ? -5.010 11.238 -2.103 1.00 90.75 97 LEU A O 1
ATOM 757 N N . THR A 1 98 ? -3.748 9.817 -3.294 1.00 89.12 98 THR A N 1
ATOM 758 C CA . THR A 1 98 ? -4.369 8.587 -2.781 1.00 89.12 98 THR A CA 1
ATOM 759 C C . THR A 1 98 ? -4.350 8.495 -1.249 1.00 89.12 98 THR A C 1
ATOM 761 O O . THR A 1 98 ? -5.391 8.153 -0.692 1.00 89.12 98 THR A O 1
ATOM 764 N N . PRO A 1 99 ? -3.264 8.847 -0.526 1.00 84.88 99 PRO A N 1
ATOM 765 C CA . PRO A 1 99 ? -3.284 8.862 0.937 1.00 84.88 99 PRO A CA 1
ATOM 766 C C . PRO A 1 99 ? -4.382 9.764 1.506 1.00 84.88 99 PRO A C 1
ATOM 768 O O . PRO A 1 99 ? -5.075 9.368 2.437 1.00 84.88 99 PRO A O 1
ATOM 771 N N . THR A 1 100 ? -4.599 10.943 0.916 1.00 86.31 100 THR A N 1
ATOM 772 C CA . THR A 1 100 ? -5.664 11.860 1.339 1.00 86.31 100 THR A CA 1
ATOM 773 C C . THR A 1 100 ? -7.040 11.260 1.077 1.00 86.31 100 THR A C 1
ATOM 775 O O . THR A 1 100 ? -7.876 11.260 1.976 1.00 86.31 100 THR A O 1
ATOM 778 N N . LEU A 1 101 ? -7.266 10.691 -0.110 1.00 87.19 101 LEU A N 1
ATOM 779 C CA . LEU A 1 101 ? -8.529 10.025 -0.445 1.00 87.19 101 LEU A CA 1
ATOM 780 C C . LEU A 1 101 ? -8.818 8.848 0.497 1.00 87.19 101 LEU A C 1
ATOM 782 O O . LEU A 1 101 ? -9.918 8.741 1.034 1.00 87.19 101 LEU A O 1
ATOM 786 N N . LEU A 1 102 ? -7.824 8.001 0.766 1.00 86.69 102 LEU A N 1
ATOM 787 C CA . LEU A 1 102 ? -7.975 6.876 1.686 1.00 86.69 102 LEU A CA 1
ATOM 788 C C . LEU A 1 102 ? -8.202 7.342 3.125 1.00 86.69 102 LEU A C 1
ATOM 790 O O . LEU A 1 102 ? -9.040 6.769 3.812 1.00 86.69 102 LEU A O 1
ATOM 794 N N . SER A 1 103 ? -7.535 8.408 3.571 1.00 85.88 103 SER A N 1
ATOM 795 C CA . SER A 1 103 ? -7.815 9.016 4.873 1.00 85.88 103 SER A CA 1
ATOM 796 C C . SER A 1 103 ? -9.244 9.539 4.968 1.00 85.88 103 SER A C 1
ATOM 798 O O . SER A 1 103 ? -9.822 9.449 6.044 1.00 85.88 103 SER A O 1
ATOM 800 N N . THR A 1 104 ? -9.848 10.020 3.871 1.00 85.06 104 THR A N 1
ATOM 801 C CA . THR A 1 104 ? -11.251 10.466 3.912 1.00 85.06 104 THR A CA 1
ATOM 802 C C . THR A 1 104 ? -12.269 9.340 4.084 1.00 85.06 104 THR A C 1
ATOM 804 O O . THR A 1 104 ? -13.368 9.577 4.573 1.00 85.06 104 THR A O 1
ATOM 807 N N . LEU A 1 105 ? -11.897 8.120 3.694 1.00 85.12 105 LEU A N 1
ATOM 808 C CA . LEU A 1 105 ? -12.729 6.918 3.797 1.00 85.12 105 LEU A CA 1
ATOM 809 C C . LEU A 1 105 ? -12.343 6.036 4.994 1.00 85.12 105 LEU A C 1
ATOM 811 O O . LEU A 1 105 ? -13.001 5.030 5.255 1.00 85.12 105 LEU A O 1
ATOM 815 N N . GLY A 1 106 ? -11.252 6.380 5.682 1.00 82.94 106 GLY A N 1
ATOM 816 C CA . GLY A 1 106 ? -10.720 5.618 6.801 1.00 82.94 106 GLY A CA 1
ATOM 817 C C . GLY A 1 106 ? -11.626 5.690 8.033 1.00 82.94 106 GLY A C 1
ATOM 818 O O . GLY A 1 106 ? -12.371 6.657 8.200 1.00 82.94 106 GLY A O 1
ATOM 819 N N . PRO A 1 107 ? -11.550 4.690 8.928 1.00 81.06 107 PRO A N 1
ATOM 820 C CA . PRO A 1 107 ? -12.286 4.726 10.184 1.00 81.06 107 PRO A CA 1
ATOM 821 C C . PRO A 1 107 ? -11.795 5.883 11.058 1.00 81.06 107 PRO A C 1
ATOM 823 O O . PRO A 1 107 ? -10.609 6.242 11.037 1.00 81.06 107 PRO A O 1
ATOM 826 N N . SER A 1 108 ? -12.690 6.440 11.872 1.00 81.69 108 SER A N 1
ATOM 827 C CA . SER A 1 108 ? -12.292 7.420 12.878 1.00 81.69 108 SER A CA 1
ATOM 828 C C . SER A 1 108 ? -11.536 6.751 14.033 1.00 81.69 108 SER A C 1
ATOM 830 O O . SER A 1 108 ? -11.698 5.558 14.334 1.00 81.69 108 SER A O 1
ATOM 832 N N . LEU A 1 109 ? -10.705 7.536 14.726 1.00 78.88 109 LEU A N 1
ATOM 833 C CA . LEU A 1 109 ? -10.018 7.070 15.934 1.00 78.88 109 LEU A CA 1
ATOM 834 C C . LEU A 1 109 ? -11.010 6.703 17.047 1.00 78.88 109 LEU A C 1
ATOM 836 O O . LEU A 1 109 ? -10.782 5.724 17.754 1.00 78.88 109 LEU A O 1
ATOM 840 N N . GLY A 1 110 ? -12.114 7.448 17.176 1.00 75.75 110 GLY A N 1
ATOM 841 C CA . GLY A 1 110 ? -13.158 7.187 18.169 1.00 75.75 110 GLY A CA 1
ATOM 842 C C . GLY A 1 110 ? -13.858 5.845 17.947 1.00 75.75 110 GLY A C 1
ATOM 843 O O . GLY A 1 110 ? -13.952 5.039 18.873 1.00 75.75 110 GLY A O 1
ATOM 844 N N . GLU A 1 111 ? -14.266 5.552 16.709 1.00 77.25 111 GLU A N 1
ATOM 845 C CA . GLU A 1 111 ? -14.873 4.263 16.346 1.00 77.25 111 GLU A CA 1
ATOM 846 C C . GLU A 1 111 ? -13.907 3.100 16.584 1.00 77.25 111 GLU A C 1
ATOM 848 O O . GLU A 1 111 ? -14.278 2.081 17.172 1.00 77.25 111 GLU A O 1
ATOM 853 N N . SER A 1 112 ? -12.644 3.274 16.189 1.00 81.44 112 SER A N 1
ATOM 854 C CA . SER A 1 112 ? -11.603 2.260 16.371 1.00 81.44 112 SER A CA 1
ATOM 855 C C . SER A 1 112 ? -11.315 1.998 17.853 1.00 81.44 112 SER A C 1
ATOM 857 O O . SER A 1 112 ? -11.180 0.841 18.262 1.00 81.44 112 SER A O 1
ATOM 859 N N . ALA A 1 113 ? -11.280 3.050 18.678 1.00 79.31 113 ALA A N 1
ATOM 860 C CA . ALA A 1 113 ? -11.092 2.951 20.121 1.00 79.31 113 ALA A CA 1
ATOM 861 C C . ALA A 1 113 ? -12.286 2.267 20.802 1.00 79.31 113 ALA A C 1
ATOM 863 O O . ALA A 1 113 ? -12.093 1.322 21.569 1.00 79.31 113 ALA A O 1
ATOM 864 N N . MET A 1 114 ? -13.519 2.666 20.479 1.00 80.81 114 MET A N 1
ATOM 865 C CA . MET A 1 114 ? -14.729 2.042 21.021 1.00 80.81 114 MET A CA 1
ATOM 866 C C . MET A 1 114 ? -14.801 0.552 20.662 1.00 80.81 114 MET A C 1
ATOM 868 O O . MET A 1 114 ? -15.109 -0.288 21.512 1.00 80.81 114 MET A O 1
ATOM 872 N N . LEU A 1 115 ? -14.451 0.210 19.422 1.00 83.75 115 LEU A N 1
ATOM 873 C CA . LEU A 1 115 ? -14.381 -1.172 18.967 1.00 83.75 115 LEU A CA 1
ATOM 874 C C . LEU A 1 115 ? -13.290 -1.964 19.698 1.00 83.75 115 LEU A C 1
ATOM 876 O O . LEU A 1 115 ? -13.509 -3.129 20.025 1.00 83.75 115 LEU A O 1
ATOM 880 N N . SER A 1 116 ? -12.148 -1.345 20.012 1.00 82.94 116 SER A N 1
ATOM 881 C CA . SER A 1 116 ? -11.068 -1.995 20.764 1.00 82.94 116 SER A CA 1
ATOM 882 C C . SER A 1 116 ? -11.495 -2.411 22.179 1.00 82.94 116 SER A C 1
ATOM 884 O O . SER A 1 116 ? -11.106 -3.485 22.637 1.00 82.94 116 SER A O 1
ATOM 886 N N . PHE A 1 117 ? -12.370 -1.635 22.833 1.00 82.06 117 PHE A N 1
ATOM 887 C CA . PHE A 1 117 ? -12.910 -1.975 24.154 1.00 82.06 117 PHE A CA 1
ATOM 888 C C . PHE A 1 117 ? -13.872 -3.167 24.120 1.00 82.06 117 PHE A C 1
ATOM 890 O O . PHE A 1 117 ? -13.915 -3.948 25.068 1.00 82.06 117 PHE A O 1
ATOM 897 N N . GLN A 1 118 ? -14.645 -3.324 23.042 1.00 83.94 118 GLN A N 1
ATOM 898 C CA . GLN A 1 118 ? -15.637 -4.400 22.933 1.00 83.94 118 GLN A CA 1
ATOM 899 C C . GLN A 1 118 ? -15.077 -5.674 22.288 1.00 83.94 118 GLN A C 1
ATOM 901 O O . GLN A 1 118 ? -15.411 -6.784 22.704 1.00 83.94 118 GLN A O 1
ATOM 906 N N . ARG A 1 119 ? -14.264 -5.529 21.237 1.00 84.25 119 ARG A N 1
ATOM 907 C CA . ARG A 1 119 ? -13.728 -6.615 20.402 1.00 84.25 119 ARG A CA 1
ATOM 908 C C . ARG A 1 119 ? -12.273 -6.306 20.008 1.00 84.25 119 ARG A C 1
ATOM 910 O O . ARG A 1 119 ? -11.997 -6.013 18.841 1.00 84.25 119 ARG A O 1
ATOM 917 N N . PRO A 1 120 ? -11.316 -6.418 20.947 1.00 80.56 120 PRO A N 1
ATOM 918 C CA . PRO A 1 120 ? -9.930 -5.987 20.735 1.00 80.56 120 PRO A CA 1
ATOM 919 C C . PRO A 1 120 ? -9.234 -6.716 19.580 1.00 80.56 120 PRO A C 1
ATOM 921 O O . PRO A 1 120 ? -8.506 -6.098 18.810 1.00 80.56 120 PRO A O 1
ATOM 924 N N . GLY A 1 121 ? -9.485 -8.020 19.410 1.00 82.81 121 GLY A N 1
ATOM 925 C CA . GLY A 1 121 ? -8.872 -8.794 18.324 1.00 82.81 121 GLY A CA 1
ATOM 926 C C . GLY A 1 121 ? -9.346 -8.366 16.933 1.00 82.81 121 GLY A C 1
ATOM 927 O O . GLY A 1 121 ? -8.560 -8.340 15.995 1.00 82.81 121 GLY A O 1
ATOM 928 N N . LEU A 1 122 ? -10.621 -7.997 16.805 1.00 86.31 122 LEU A N 1
ATOM 929 C CA . LEU A 1 122 ? -11.186 -7.524 15.543 1.00 86.31 122 LEU A CA 1
ATOM 930 C C . LEU A 1 122 ? -10.681 -6.114 15.221 1.00 86.31 122 LEU A C 1
ATOM 932 O O . LEU A 1 122 ? -10.262 -5.865 14.096 1.00 86.31 122 LEU A O 1
ATOM 936 N N . SER A 1 123 ? -10.650 -5.226 16.220 1.00 86.00 123 SER A N 1
ATOM 937 C CA . SER A 1 123 ? -10.065 -3.884 16.094 1.00 86.00 123 SER A CA 1
ATOM 938 C C . SER A 1 123 ? -8.613 -3.943 15.607 1.00 86.00 123 SER A C 1
ATOM 940 O O . SER A 1 123 ? -8.241 -3.212 14.692 1.00 86.00 123 SER A O 1
ATOM 942 N N . LEU A 1 124 ? -7.821 -4.884 16.134 1.00 83.50 124 LEU A N 1
ATOM 943 C CA . LEU A 1 124 ? -6.455 -5.112 15.672 1.00 83.50 124 LEU A CA 1
ATOM 944 C C . LEU A 1 124 ? -6.418 -5.548 14.201 1.00 83.50 124 LEU A C 1
ATOM 946 O O . LEU A 1 124 ? -5.688 -4.947 13.424 1.00 83.50 124 LEU A O 1
ATOM 950 N N . LEU A 1 125 ? -7.214 -6.541 13.790 1.00 87.38 125 LEU A N 1
ATOM 951 C CA . LEU A 1 125 ? -7.236 -6.992 12.390 1.00 87.38 125 LEU A CA 1
ATOM 952 C C . LEU A 1 125 ? -7.683 -5.890 11.420 1.00 87.38 125 LEU A C 1
ATOM 954 O O . LEU A 1 125 ? -7.093 -5.742 10.354 1.00 87.38 125 LEU A O 1
ATOM 958 N N . LEU A 1 126 ? -8.686 -5.094 11.789 1.00 87.56 126 LEU A N 1
ATOM 959 C CA . LEU A 1 126 ? -9.113 -3.957 10.974 1.00 87.56 126 LEU A CA 1
ATOM 960 C C . LEU A 1 126 ? -8.021 -2.895 10.867 1.00 87.56 126 LEU A C 1
ATOM 962 O O . LEU A 1 126 ? -7.790 -2.380 9.782 1.00 87.56 126 LEU A O 1
ATOM 966 N N . SER A 1 127 ? -7.309 -2.614 11.957 1.00 84.94 127 SER A N 1
ATOM 967 C CA . SER A 1 127 ? -6.170 -1.695 11.952 1.00 84.94 127 SER A CA 1
ATOM 968 C C . SER A 1 127 ? -5.010 -2.202 11.082 1.00 84.94 127 SER A C 1
ATOM 970 O O . SER A 1 127 ? -4.373 -1.404 10.404 1.00 84.94 127 SER A O 1
ATOM 972 N N . LEU A 1 128 ? -4.775 -3.519 11.028 1.00 84.00 128 LEU A N 1
ATOM 973 C CA . LEU A 1 128 ? -3.801 -4.126 10.110 1.00 84.00 128 LEU A CA 1
ATOM 974 C C . LEU A 1 128 ? -4.224 -4.019 8.637 1.00 84.00 128 LEU A C 1
ATOM 976 O O . LEU A 1 128 ? -3.372 -3.887 7.762 1.00 84.00 128 LEU A O 1
ATOM 980 N N . GLY A 1 129 ? -5.526 -4.118 8.359 1.00 85.75 129 GLY A N 1
ATOM 981 C CA . GLY A 1 129 ? -6.089 -4.030 7.009 1.00 85.75 129 GLY A CA 1
ATOM 982 C C . GLY A 1 129 ? -6.386 -2.604 6.537 1.00 85.75 129 GLY A C 1
ATOM 983 O O . GLY A 1 129 ? -6.716 -2.422 5.367 1.00 85.75 129 GLY A O 1
ATOM 984 N N . ALA A 1 130 ? -6.285 -1.605 7.417 1.00 84.50 130 ALA A N 1
ATOM 985 C CA . ALA A 1 130 ? -6.580 -0.205 7.131 1.00 84.50 130 ALA A CA 1
ATOM 986 C C . ALA A 1 130 ? -5.275 0.600 6.976 1.00 84.50 130 ALA A C 1
ATOM 988 O O . ALA A 1 130 ? -4.711 1.063 7.966 1.00 84.50 130 ALA A O 1
ATOM 989 N N . PRO A 1 131 ? -4.784 0.814 5.742 1.00 77.12 131 PRO A N 1
ATOM 990 C CA . PRO A 1 131 ? -3.548 1.561 5.506 1.00 77.12 131 PRO A CA 1
ATOM 991 C C . PRO A 1 131 ? -3.683 3.0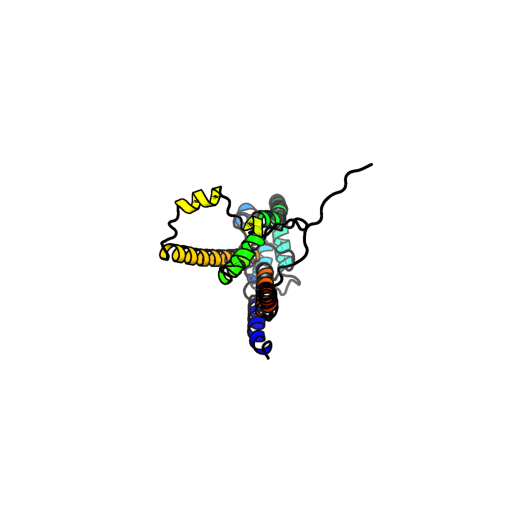71 5.770 1.00 77.12 131 PRO A C 1
ATOM 993 O O . PRO A 1 131 ? -2.675 3.774 5.796 1.00 77.12 131 PRO A O 1
ATOM 996 N N . ALA A 1 132 ? -4.906 3.578 5.953 1.00 82.81 132 ALA A N 1
ATOM 997 C CA . ALA A 1 132 ? -5.184 4.977 6.246 1.00 82.81 132 ALA A CA 1
ATOM 998 C C . ALA A 1 132 ? -6.247 5.106 7.342 1.00 82.81 132 ALA A C 1
ATOM 1000 O O . ALA A 1 132 ? -7.207 4.337 7.399 1.00 82.81 132 ALA A O 1
ATOM 1001 N N . ILE A 1 133 ? -6.067 6.112 8.193 1.00 79.88 133 ILE A N 1
ATOM 1002 C CA . ILE A 1 133 ? -6.992 6.485 9.264 1.00 79.88 133 ILE A CA 1
ATOM 1003 C C . ILE A 1 133 ? -7.472 7.904 8.971 1.00 79.88 133 ILE A C 1
ATOM 1005 O O . ILE A 1 133 ? -6.712 8.715 8.424 1.00 79.88 133 ILE A O 1
ATOM 1009 N N . TRP A 1 134 ? -8.721 8.201 9.329 1.00 80.00 134 TRP A N 1
ATOM 1010 C CA . TRP A 1 134 ? -9.224 9.567 9.286 1.00 80.00 134 TRP A CA 1
ATOM 1011 C C . TRP A 1 134 ? -8.469 10.417 10.319 1.00 80.00 134 TRP A C 1
ATOM 1013 O O . TRP A 1 134 ? -8.571 10.141 11.522 1.00 80.00 134 TRP A O 1
ATOM 1023 N N . PRO A 1 135 ? -7.698 11.440 9.905 1.00 71.19 135 PRO A N 1
ATOM 1024 C CA . PRO A 1 135 ? -7.057 12.321 10.862 1.00 71.19 135 PRO A CA 1
ATOM 1025 C C . PRO A 1 135 ? -8.154 13.125 11.572 1.00 71.19 135 PRO A C 1
ATOM 1027 O O . PRO A 1 135 ? -8.888 13.863 10.906 1.00 71.19 135 PRO A O 1
ATOM 1030 N N . PRO A 1 136 ? -8.297 13.037 12.908 1.00 64.62 136 PRO A N 1
ATOM 1031 C CA . PRO A 1 136 ? -9.139 14.001 13.599 1.00 64.62 136 PRO A CA 1
ATOM 1032 C C . PRO A 1 136 ? -8.587 15.403 13.320 1.00 64.62 136 PRO A C 1
ATOM 1034 O O . PRO A 1 136 ? -7.379 15.591 13.132 1.00 64.62 136 PRO A O 1
ATOM 1037 N N . ARG A 1 137 ? -9.454 16.421 13.319 1.00 62.06 137 ARG A N 1
ATOM 1038 C CA . ARG A 1 137 ? -8.964 17.802 13.394 1.00 62.06 137 ARG A CA 1
ATOM 1039 C C . ARG A 1 137 ? -8.083 17.889 14.637 1.00 62.06 137 ARG A C 1
ATOM 1041 O O . ARG A 1 137 ? -8.575 17.704 15.740 1.00 62.06 137 ARG A O 1
ATOM 1048 N N . ILE A 1 138 ? -6.802 18.200 14.452 1.00 57.28 138 ILE A N 1
ATOM 1049 C CA . ILE A 1 138 ? -5.766 18.189 15.504 1.00 57.28 138 ILE A CA 1
ATOM 1050 C C . ILE A 1 138 ? -6.136 19.107 16.695 1.00 57.28 138 ILE A C 1
ATOM 1052 O O . ILE A 1 138 ? -5.606 18.951 17.789 1.00 57.28 138 ILE A O 1
ATOM 1056 N N . LEU A 1 139 ? -7.076 20.040 16.496 1.00 55.72 139 LEU A N 1
ATOM 1057 C CA . LEU A 1 139 ? -7.572 20.990 17.498 1.00 55.72 139 LEU A CA 1
ATOM 1058 C C . LEU A 1 139 ? -9.060 20.822 17.854 1.00 55.72 139 LEU A C 1
ATOM 1060 O O . LEU A 1 139 ? -9.580 21.598 18.651 1.00 55.72 139 LEU A O 1
ATOM 1064 N N . ALA A 1 140 ? -9.764 19.855 17.263 1.00 59.97 140 ALA A N 1
ATOM 1065 C CA . ALA A 1 140 ? -11.139 19.555 17.641 1.00 59.97 140 ALA A CA 1
ATOM 1066 C C . ALA A 1 140 ? -11.124 18.378 18.616 1.00 59.97 140 ALA A C 1
ATOM 1068 O O . ALA A 1 140 ? -10.850 17.243 18.234 1.00 59.97 140 ALA A O 1
ATOM 1069 N N . TYR A 1 141 ? -11.407 18.664 19.883 1.00 63.31 141 TYR A N 1
ATOM 1070 C CA . TYR A 1 141 ? -11.758 17.629 20.842 1.00 63.31 141 TYR A CA 1
ATOM 1071 C C . TYR A 1 141 ? -13.183 17.169 20.521 1.00 63.31 141 TYR A C 1
ATOM 1073 O O . TYR A 1 141 ? -14.143 17.888 20.799 1.00 63.31 141 TYR A O 1
ATOM 1081 N N . GLU A 1 142 ? -13.325 16.012 19.874 1.00 63.00 142 GLU A N 1
ATOM 1082 C CA . GLU A 1 142 ? -14.624 15.344 19.809 1.00 63.00 142 GLU A CA 1
ATOM 1083 C C . GLU A 1 142 ? -14.912 14.740 21.179 1.00 63.00 142 GLU A C 1
ATOM 1085 O O . GLU A 1 142 ? -14.148 13.909 21.670 1.00 63.00 142 GLU A O 1
ATOM 1090 N N . ASP A 1 143 ? -15.997 15.188 21.811 1.00 63.81 143 ASP A N 1
ATOM 1091 C CA . ASP A 1 143 ? -16.432 14.624 23.080 1.00 63.81 143 ASP A CA 1
ATOM 1092 C C . ASP A 1 143 ? -16.841 13.153 22.857 1.00 63.81 143 ASP A C 1
ATOM 1094 O O . ASP A 1 143 ? -17.815 12.887 22.139 1.00 63.81 143 ASP A O 1
ATOM 1098 N N . PRO A 1 144 ? -16.124 12.175 23.444 1.00 61.38 144 PRO A N 1
ATOM 1099 C CA . PRO A 1 144 ? -16.396 10.757 23.225 1.00 61.38 144 PRO A CA 1
ATOM 1100 C C . PRO A 1 144 ? -17.797 10.344 23.698 1.00 61.38 144 PRO A C 1
ATOM 1102 O O . PRO A 1 144 ? -18.313 9.320 23.248 1.00 61.38 144 PRO A O 1
ATOM 1105 N N . LEU A 1 145 ? -18.434 11.125 24.580 1.00 63.31 145 LEU A N 1
ATOM 1106 C CA . LEU A 1 145 ? -19.796 10.867 25.050 1.00 63.31 145 LEU A CA 1
ATOM 1107 C C . LEU A 1 145 ? -20.855 11.172 23.985 1.00 63.31 145 LEU A C 1
ATOM 1109 O O . LEU A 1 145 ? -21.854 10.459 23.914 1.00 63.31 145 LEU A O 1
ATOM 1113 N N . LEU A 1 146 ? -20.617 12.157 23.114 1.00 64.44 146 LEU A N 1
ATOM 1114 C CA . LEU A 1 146 ? -21.533 12.496 22.020 1.00 64.44 146 LEU A CA 1
ATOM 1115 C C . LEU A 1 146 ? -21.511 11.441 20.904 1.00 64.44 146 LEU A C 1
ATOM 1117 O O . LEU A 1 146 ? -22.534 11.186 20.278 1.00 64.44 146 LEU A O 1
ATOM 1121 N N . VAL A 1 147 ? -20.377 10.762 20.700 1.00 61.78 147 VAL A N 1
ATOM 1122 C CA . VAL A 1 147 ? -20.267 9.618 19.771 1.00 61.78 147 VAL A CA 1
ATOM 1123 C C . VAL A 1 147 ? -21.001 8.381 20.311 1.00 61.78 147 VAL A C 1
ATOM 1125 O O . VAL A 1 147 ? -21.507 7.559 19.546 1.00 61.78 147 VAL A O 1
ATOM 1128 N N . LEU A 1 148 ? -21.089 8.246 21.640 1.00 58.84 148 LEU A N 1
ATOM 1129 C CA . LEU A 1 148 ? -21.837 7.178 22.312 1.00 58.84 148 LEU A CA 1
ATOM 1130 C C . LEU A 1 148 ? -23.350 7.432 22.337 1.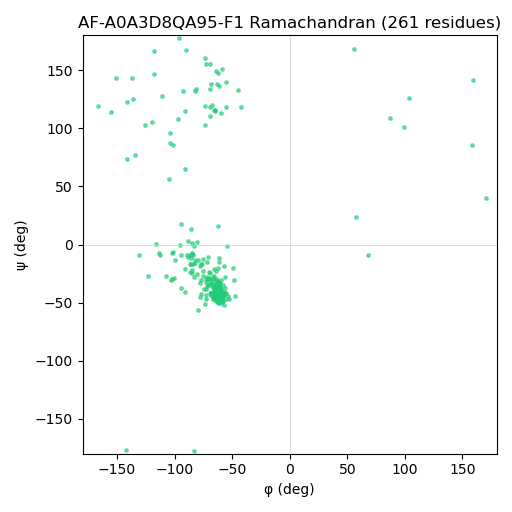00 58.84 148 LEU A C 1
ATOM 1132 O O . LEU A 1 148 ? -24.125 6.488 22.545 1.00 58.84 148 LEU A O 1
ATOM 1136 N N . GLU A 1 149 ? -23.784 8.675 22.128 1.00 64.31 149 GLU A N 1
ATOM 1137 C CA . GLU A 1 149 ? -25.195 9.015 22.054 1.00 64.31 149 GLU A CA 1
ATOM 1138 C C . GLU A 1 149 ? -25.790 8.415 20.776 1.00 64.31 149 GLU A C 1
ATOM 1140 O O . GLU A 1 149 ? -25.478 8.787 19.644 1.00 64.31 149 GLU A O 1
ATOM 1145 N N . LYS A 1 150 ? -26.651 7.407 20.946 1.00 56.44 150 LYS A N 1
ATOM 1146 C CA . LYS A 1 150 ? -27.332 6.782 19.814 1.00 56.44 150 LYS A CA 1
ATOM 1147 C C . LYS A 1 150 ? -28.163 7.830 19.089 1.00 56.44 150 LYS A C 1
ATOM 1149 O O . LYS A 1 150 ? -29.207 8.233 19.594 1.00 56.44 150 LYS A O 1
ATOM 1154 N N . SER A 1 151 ? -27.767 8.138 17.855 1.00 54.56 151 SER A N 1
ATOM 1155 C CA . SER A 1 151 ? -28.627 8.807 16.880 1.00 54.56 151 SER A CA 1
ATOM 1156 C C . SER A 1 151 ? -30.039 8.189 16.934 1.00 54.56 151 SER A C 1
ATOM 1158 O O . SER A 1 151 ? -30.198 6.980 16.686 1.00 54.56 151 SER A O 1
ATOM 1160 N N . PRO A 1 152 ? -31.081 8.978 17.267 1.00 55.38 152 PRO A N 1
ATOM 1161 C CA . PRO A 1 152 ? -32.445 8.468 17.393 1.00 55.38 152 PRO A CA 1
ATOM 1162 C C . PRO A 1 152 ? -32.980 7.937 16.053 1.00 55.38 152 PRO A C 1
ATOM 1164 O O . PRO A 1 152 ? -33.848 7.061 16.034 1.00 55.38 152 PRO A O 1
ATOM 1167 N N . LEU A 1 153 ? -32.415 8.408 14.935 1.00 54.81 153 LEU A N 1
ATOM 1168 C CA . LEU A 1 153 ? -32.750 7.987 13.575 1.00 54.81 153 LEU A CA 1
ATOM 1169 C C . LEU A 1 153 ? -32.118 6.636 13.208 1.00 54.81 153 LEU A C 1
ATOM 1171 O O . LEU A 1 153 ? -32.820 5.749 12.722 1.00 54.81 153 LEU A O 1
ATOM 1175 N N . THR A 1 154 ? -30.834 6.420 13.515 1.00 54.81 154 THR A N 1
ATOM 1176 C CA . THR A 1 154 ? -30.133 5.157 13.200 1.00 54.81 154 THR A CA 1
ATOM 1177 C C . THR A 1 154 ? -30.631 4.008 14.086 1.00 54.81 154 THR A C 1
ATOM 1179 O O . THR A 1 154 ? -30.785 2.875 13.630 1.00 54.81 154 THR A O 1
ATOM 1182 N N . SER A 1 155 ? -30.965 4.316 15.345 1.00 54.28 155 SER A N 1
ATOM 1183 C CA . SER A 1 155 ? -31.505 3.372 16.331 1.00 54.28 155 SER A CA 1
ATOM 1184 C C . SER A 1 155 ? -32.887 2.824 15.951 1.00 54.28 155 SER A C 1
ATOM 1186 O O . SER A 1 155 ? -33.133 1.630 16.116 1.00 54.28 155 SER A O 1
ATOM 1188 N N . ARG A 1 156 ? -33.783 3.658 15.400 1.00 53.50 156 ARG A N 1
ATOM 1189 C CA . ARG A 1 156 ? -35.123 3.220 14.967 1.00 53.50 156 ARG A CA 1
ATOM 1190 C C . ARG A 1 156 ? -35.098 2.405 13.675 1.00 53.50 156 ARG A C 1
ATOM 1192 O O . ARG A 1 156 ? -35.849 1.440 13.572 1.00 53.50 156 ARG A O 1
ATOM 1199 N N . PHE A 1 157 ? -34.244 2.765 12.716 1.00 55.34 157 PHE A N 1
ATOM 1200 C CA . PHE A 1 157 ? -34.196 2.077 11.422 1.00 55.34 157 PHE A CA 1
ATOM 1201 C C . PHE A 1 157 ? -33.539 0.692 11.530 1.00 55.34 157 PHE A C 1
ATOM 1203 O O . PHE A 1 157 ? -34.144 -0.307 11.148 1.00 55.34 157 PHE A O 1
ATOM 1210 N N . LEU A 1 158 ? -32.345 0.596 12.129 1.00 55.16 158 LEU A N 1
ATOM 1211 C CA . LEU A 1 158 ? -31.661 -0.692 12.322 1.00 55.16 158 LEU A CA 1
ATOM 1212 C C . LEU A 1 158 ? -32.239 -1.514 13.484 1.00 55.16 158 LEU A C 1
ATOM 1214 O O . LEU A 1 158 ? -32.236 -2.743 13.425 1.00 55.16 158 LEU A O 1
ATOM 1218 N N . GLY A 1 159 ? -32.764 -0.862 14.527 1.00 55.88 159 GLY A N 1
ATOM 1219 C CA . GLY A 1 159 ? -33.330 -1.542 15.697 1.00 55.88 159 GLY A CA 1
ATOM 1220 C C . GLY A 1 159 ? -34.630 -2.298 15.420 1.00 55.88 159 GLY A C 1
ATOM 1221 O O . GLY A 1 159 ? -34.908 -3.270 16.118 1.00 55.88 159 GLY A O 1
ATOM 1222 N N . ASN A 1 160 ? -35.384 -1.899 14.389 1.00 54.56 160 ASN A N 1
ATOM 1223 C CA . ASN A 1 160 ? -36.604 -2.589 13.957 1.00 54.56 160 ASN A CA 1
ATOM 1224 C C . ASN A 1 160 ? -36.347 -3.660 12.882 1.00 54.56 160 ASN A C 1
ATOM 1226 O O . ASN A 1 160 ? -37.157 -4.570 12.736 1.00 54.56 160 ASN A O 1
ATOM 1230 N N . LEU A 1 161 ? -35.228 -3.578 12.151 1.00 57.94 161 LEU A N 1
ATOM 1231 C CA . LEU A 1 161 ? -34.834 -4.580 11.152 1.00 57.94 161 LEU A CA 1
ATOM 1232 C C . LEU A 1 161 ? -34.169 -5.815 11.773 1.00 57.94 161 LEU A C 1
ATOM 1234 O O . LEU A 1 161 ? -34.217 -6.891 11.182 1.00 57.94 161 LEU A O 1
ATOM 1238 N N . TRP A 1 162 ? -33.550 -5.681 12.951 1.00 54.28 162 TRP A N 1
ATOM 1239 C CA . TRP A 1 162 ? -32.762 -6.759 13.545 1.00 54.28 162 TRP A CA 1
ATOM 1240 C C . TRP A 1 162 ? -33.308 -7.203 14.907 1.00 54.28 162 TRP A C 1
ATOM 1242 O O . TRP A 1 162 ? -33.103 -6.513 15.914 1.00 54.28 162 TRP A O 1
ATOM 1252 N N . PRO A 1 163 ? -33.973 -8.370 15.002 1.00 54.12 163 PRO A N 1
ATOM 1253 C CA . PRO A 1 163 ? -34.453 -8.865 16.280 1.00 54.12 163 PRO A CA 1
ATOM 1254 C C . PRO A 1 163 ? -33.261 -9.177 17.194 1.00 54.12 163 PRO A C 1
ATOM 1256 O O . PRO A 1 163 ? -32.460 -10.082 16.956 1.00 54.12 163 PRO A O 1
ATOM 1259 N N . ARG A 1 164 ? -33.176 -8.429 18.299 1.00 57.94 164 ARG A N 1
ATOM 1260 C CA . ARG A 1 164 ? -32.171 -8.508 19.381 1.00 57.94 164 ARG A CA 1
ATOM 1261 C C . ARG A 1 164 ? -32.011 -9.895 20.042 1.00 57.94 164 ARG A C 1
ATOM 1263 O O . ARG A 1 164 ? -31.178 -10.036 20.932 1.00 57.94 164 ARG A O 1
ATOM 1270 N N . GLY A 1 165 ? -32.781 -10.907 19.634 1.00 57.31 165 GLY A N 1
ATOM 1271 C CA . GLY A 1 165 ? -32.887 -12.213 20.295 1.00 57.31 165 GLY A CA 1
ATOM 1272 C C . GLY A 1 165 ? -32.078 -13.368 19.691 1.00 57.31 165 GLY A C 1
ATOM 1273 O O . GLY A 1 165 ? -31.923 -14.395 20.350 1.00 57.31 165 GLY A O 1
ATOM 1274 N N . GLN A 1 166 ? -31.530 -13.259 18.477 1.00 68.12 166 GLN A N 1
ATOM 1275 C CA . GLN A 1 166 ? -30.983 -14.437 17.790 1.00 68.12 166 GLN A CA 1
ATOM 1276 C C . GLN A 1 166 ? -29.449 -14.501 17.879 1.00 68.12 166 GLN A C 1
ATOM 1278 O O . GLN A 1 166 ? -28.725 -14.075 16.982 1.00 68.12 166 GLN A O 1
ATOM 1283 N N . ARG A 1 167 ? -28.935 -15.084 18.973 1.00 75.62 167 ARG A N 1
ATOM 1284 C CA . ARG A 1 167 ? -27.487 -15.295 19.227 1.00 75.62 167 ARG A CA 1
ATOM 1285 C C . ARG A 1 167 ? -26.733 -15.925 18.045 1.00 75.62 167 ARG A C 1
ATOM 1287 O O . ARG A 1 167 ? -25.549 -15.663 17.864 1.00 75.62 167 ARG A O 1
ATOM 1294 N N . GLN A 1 168 ? -27.405 -16.747 17.238 1.00 79.69 168 GLN A N 1
ATOM 1295 C CA . GLN A 1 168 ? -26.827 -17.352 16.032 1.00 79.69 168 GLN A CA 1
ATOM 1296 C C . GLN A 1 168 ? -26.486 -16.311 14.956 1.00 79.69 168 GLN A C 1
ATOM 1298 O O . GLN A 1 168 ? -25.402 -16.363 14.386 1.00 79.69 168 GLN A O 1
ATOM 1303 N N . HIS A 1 169 ? -27.355 -15.322 14.742 1.00 82.44 169 HIS A N 1
ATOM 1304 C CA . HIS A 1 169 ? -27.132 -14.251 13.771 1.00 82.44 169 HIS A CA 1
ATOM 1305 C C . HIS A 1 169 ? -25.953 -13.360 14.169 1.00 82.44 169 HIS A C 1
ATOM 1307 O O . HIS A 1 169 ? -25.120 -13.023 13.336 1.00 82.44 169 HIS A O 1
ATOM 1313 N N . GLN A 1 170 ? -25.826 -13.044 15.462 1.00 82.00 170 GLN A N 1
ATOM 1314 C CA . GLN A 1 170 ? -24.676 -12.291 15.971 1.00 82.00 170 GLN A CA 1
ATOM 1315 C C . GLN A 1 170 ? -23.355 -13.044 15.766 1.00 82.00 170 GLN A C 1
ATOM 1317 O O . GLN A 1 170 ? -22.361 -12.430 15.392 1.00 82.00 170 GLN A O 1
ATOM 1322 N N . ARG A 1 171 ? -23.344 -14.371 15.966 1.00 85.50 171 ARG A N 1
ATOM 1323 C CA . ARG A 1 171 ? -22.160 -15.203 15.695 1.00 85.50 171 ARG A CA 1
ATOM 1324 C C . ARG A 1 171 ? -21.808 -15.227 14.210 1.00 85.50 171 ARG A C 1
ATOM 1326 O O . ARG A 1 171 ? -20.634 -15.099 13.887 1.00 85.50 171 ARG A O 1
ATOM 1333 N N . LEU A 1 172 ? -22.802 -15.362 13.330 1.00 89.88 172 LEU A N 1
ATOM 1334 C CA . LEU A 1 172 ? -22.592 -15.330 11.880 1.00 89.88 172 LEU A CA 1
ATOM 1335 C C . LEU A 1 172 ? -21.985 -13.998 11.432 1.00 89.88 172 LEU A C 1
ATOM 1337 O O . LEU A 1 172 ? -20.996 -14.007 10.707 1.00 89.88 172 LEU A O 1
ATOM 1341 N N . ILE A 1 173 ? -22.515 -12.874 11.923 1.00 88.50 173 ILE A N 1
ATOM 1342 C CA . ILE A 1 173 ? -21.956 -11.548 11.636 1.00 88.50 173 ILE A CA 1
ATOM 1343 C C . ILE A 1 173 ? -20.505 -11.466 12.106 1.00 88.50 173 ILE A C 1
ATOM 1345 O O . ILE A 1 173 ? -19.643 -11.091 11.322 1.00 88.50 173 ILE A O 1
ATOM 1349 N N . SER A 1 174 ? -20.208 -11.872 13.343 1.00 88.06 174 SER A N 1
ATOM 1350 C CA . SER A 1 174 ? -18.831 -11.844 13.840 1.00 88.06 174 SER A CA 1
ATOM 1351 C C . SER A 1 174 ? -17.889 -12.685 12.978 1.00 88.06 174 SER A C 1
ATOM 1353 O O . SER A 1 174 ? -16.812 -12.217 12.633 1.00 88.06 174 SER A O 1
ATOM 1355 N N . VAL A 1 175 ? -18.283 -13.900 12.585 1.00 91.56 175 VAL A N 1
ATOM 1356 C CA . VAL A 1 175 ? -17.464 -14.743 11.695 1.00 91.56 175 VAL A CA 1
ATOM 1357 C C . VAL A 1 175 ? -17.213 -14.049 10.354 1.00 91.56 175 VAL A C 1
ATOM 1359 O O . VAL A 1 175 ? -16.076 -14.031 9.887 1.00 91.56 175 VAL A O 1
ATOM 1362 N N . LEU A 1 176 ? -18.242 -13.436 9.763 1.00 92.88 176 LEU A N 1
ATOM 1363 C CA . LEU A 1 176 ? -18.110 -12.679 8.518 1.00 92.88 176 LEU A CA 1
ATOM 1364 C C . LEU A 1 176 ? -17.165 -11.480 8.670 1.00 92.88 176 LEU A C 1
ATOM 1366 O O . LEU A 1 176 ? -16.312 -11.283 7.811 1.00 92.88 176 LEU A O 1
ATOM 1370 N N . GLU A 1 177 ? -17.256 -10.724 9.767 1.00 91.94 177 GLU A N 1
ATOM 1371 C CA . GLU A 1 177 ? -16.355 -9.597 10.048 1.00 91.94 177 GLU A CA 1
ATOM 1372 C C . GLU A 1 177 ? -14.884 -10.042 10.091 1.00 91.94 177 GLU A C 1
ATOM 1374 O O . GLU A 1 177 ? -14.027 -9.391 9.496 1.00 91.94 177 GLU A O 1
ATOM 1379 N N . TYR A 1 178 ? -14.581 -11.174 10.739 1.00 91.19 178 TYR A N 1
ATOM 1380 C CA . TYR A 1 178 ? -13.220 -11.722 10.785 1.00 91.19 178 TYR A CA 1
ATOM 1381 C C . TYR A 1 178 ? -12.718 -12.165 9.406 1.00 91.19 178 TYR A C 1
ATOM 1383 O O . TYR A 1 178 ? -11.566 -11.896 9.062 1.00 91.19 178 TYR A O 1
ATOM 1391 N N . ILE A 1 179 ? -13.567 -12.820 8.608 1.00 94.00 179 ILE A N 1
ATOM 1392 C CA . ILE A 1 179 ? -13.217 -13.236 7.241 1.00 94.00 179 ILE A CA 1
ATOM 1393 C C . ILE A 1 179 ? -12.919 -12.009 6.375 1.00 94.00 179 ILE A C 1
ATOM 1395 O O . ILE A 1 179 ? -11.897 -11.979 5.693 1.00 94.00 179 ILE A O 1
ATOM 1399 N N . LEU A 1 180 ? -13.773 -10.984 6.431 1.00 93.06 180 LEU A N 1
ATOM 1400 C CA . LEU A 1 180 ? -13.592 -9.749 5.669 1.00 93.06 180 LEU A CA 1
ATOM 1401 C C . LEU A 1 180 ? -12.334 -8.990 6.101 1.00 93.06 180 LEU A C 1
ATOM 1403 O O . LEU A 1 180 ? -11.594 -8.513 5.244 1.00 93.06 180 LEU A O 1
ATOM 1407 N N . ALA A 1 181 ? -12.043 -8.927 7.403 1.00 91.12 181 ALA A N 1
ATOM 1408 C CA . ALA A 1 181 ? -10.823 -8.298 7.903 1.00 91.12 181 ALA A CA 1
ATOM 1409 C C . ALA A 1 181 ? -9.560 -9.027 7.408 1.00 91.12 181 ALA A C 1
ATOM 1411 O O . ALA A 1 181 ? -8.616 -8.387 6.949 1.00 91.12 181 ALA A O 1
ATOM 1412 N N . LEU A 1 182 ? -9.551 -10.364 7.430 1.00 89.62 182 LEU A N 1
ATOM 1413 C CA . LEU A 1 182 ? -8.443 -11.157 6.886 1.00 89.62 182 LEU A CA 1
ATOM 1414 C C . LEU A 1 182 ? -8.301 -10.992 5.368 1.00 89.62 182 LEU A C 1
ATOM 1416 O O . LEU A 1 182 ? -7.181 -10.875 4.872 1.00 89.62 182 LEU A O 1
ATOM 1420 N N . ALA A 1 183 ? -9.416 -10.940 4.637 1.00 91.50 183 ALA A N 1
ATOM 1421 C CA . ALA A 1 183 ? -9.411 -10.679 3.201 1.00 91.50 183 ALA A CA 1
ATOM 1422 C C . ALA A 1 183 ? -8.843 -9.287 2.882 1.00 91.50 183 ALA A C 1
ATOM 1424 O O . ALA A 1 183 ? -8.045 -9.157 1.958 1.00 91.50 183 ALA A O 1
ATOM 1425 N N . ALA A 1 184 ? -9.185 -8.267 3.674 1.00 91.19 184 ALA A N 1
ATOM 1426 C CA . ALA A 1 184 ? -8.638 -6.920 3.529 1.00 91.19 184 ALA A CA 1
ATOM 1427 C C . ALA A 1 184 ? -7.119 -6.888 3.766 1.00 91.19 184 ALA A C 1
ATOM 1429 O O . ALA A 1 184 ? -6.392 -6.327 2.949 1.00 91.19 184 ALA A O 1
ATOM 1430 N N . ILE A 1 185 ? -6.622 -7.551 4.817 1.00 89.88 185 ILE A N 1
ATOM 1431 C CA . ILE A 1 185 ? -5.175 -7.696 5.065 1.00 89.88 185 ILE A CA 1
ATOM 1432 C C . ILE A 1 185 ? -4.494 -8.393 3.880 1.00 89.88 185 ILE A C 1
ATOM 1434 O O . ILE A 1 185 ? -3.477 -7.915 3.377 1.00 89.88 185 ILE A O 1
ATOM 1438 N N . GLY A 1 186 ? -5.068 -9.505 3.410 1.00 89.38 186 GLY A N 1
ATOM 1439 C CA . GLY A 1 186 ? -4.564 -10.233 2.248 1.00 89.38 186 GLY A CA 1
ATOM 1440 C C . GLY A 1 186 ? -4.507 -9.354 0.999 1.00 89.38 186 GLY A C 1
ATOM 1441 O O . GLY A 1 186 ? -3.501 -9.366 0.296 1.00 89.38 186 GLY A O 1
ATOM 1442 N N . ASN A 1 187 ? -5.537 -8.537 0.771 1.00 92.00 187 ASN A N 1
ATOM 1443 C CA . ASN A 1 187 ? -5.591 -7.588 -0.335 1.00 92.00 187 ASN A CA 1
ATOM 1444 C C . ASN A 1 187 ? -4.498 -6.516 -0.230 1.00 92.00 187 ASN A C 1
ATOM 1446 O O . ASN A 1 187 ? -3.812 -6.263 -1.213 1.00 92.00 187 ASN A O 1
ATOM 1450 N N . VAL A 1 188 ? -4.283 -5.927 0.951 1.00 88.94 188 VAL A N 1
ATOM 1451 C CA . VAL A 1 188 ? -3.207 -4.942 1.163 1.00 88.94 188 VAL A CA 1
ATOM 1452 C C . VAL A 1 188 ? -1.841 -5.557 0.854 1.00 88.94 188 VAL A C 1
ATOM 1454 O O . VAL A 1 188 ? -1.066 -4.972 0.104 1.00 88.94 188 VAL A O 1
ATOM 1457 N N . ILE A 1 189 ? -1.557 -6.759 1.364 1.00 88.19 189 ILE A N 1
ATOM 1458 C CA . ILE A 1 189 ? -0.285 -7.453 1.104 1.00 88.19 189 ILE A CA 1
ATOM 1459 C C . ILE A 1 189 ? -0.1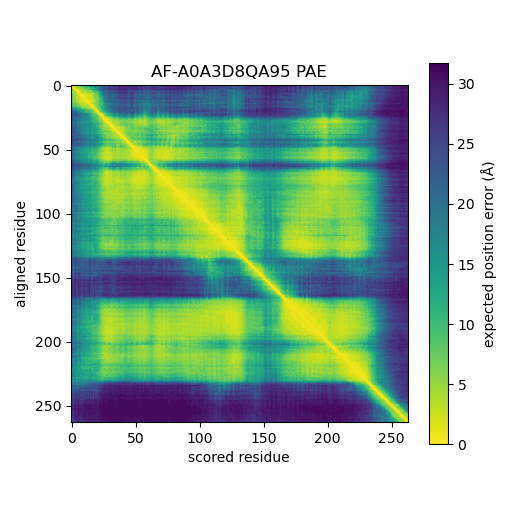34 -7.779 -0.386 1.00 88.19 189 ILE A C 1
ATOM 1461 O O . ILE A 1 189 ? 0.930 -7.542 -0.961 1.00 88.19 189 ILE A O 1
ATOM 1465 N N . TYR A 1 190 ? -1.188 -8.305 -1.012 1.00 89.06 190 TYR A N 1
ATOM 1466 C CA . TYR A 1 190 ? -1.197 -8.666 -2.427 1.00 89.06 190 TYR A CA 1
ATOM 1467 C C . TYR A 1 190 ? -0.929 -7.448 -3.319 1.00 89.06 190 TYR A C 1
ATOM 1469 O O . TYR A 1 190 ? -0.013 -7.482 -4.139 1.00 89.06 190 TYR A O 1
ATOM 1477 N N . VAL A 1 191 ? -1.657 -6.348 -3.105 1.00 88.19 191 VAL A N 1
ATOM 1478 C CA . VAL A 1 191 ? -1.480 -5.101 -3.863 1.00 88.19 191 VAL A CA 1
ATOM 1479 C C . VAL A 1 191 ? -0.088 -4.513 -3.629 1.00 88.19 191 VAL A C 1
ATOM 1481 O O . VAL A 1 191 ? 0.559 -4.084 -4.582 1.00 88.19 191 VAL A O 1
ATOM 1484 N N . SER A 1 192 ? 0.429 -4.543 -2.398 1.00 86.94 192 SER A N 1
ATOM 1485 C CA . SER A 1 192 ? 1.792 -4.087 -2.101 1.00 86.94 192 SER A CA 1
ATOM 1486 C C . SER A 1 192 ? 2.870 -4.906 -2.822 1.00 86.94 192 SER A C 1
ATOM 1488 O O . SER A 1 192 ? 3.854 -4.337 -3.298 1.00 86.94 192 SER A O 1
ATOM 1490 N N . LEU A 1 193 ? 2.703 -6.229 -2.932 1.00 85.56 193 LEU A N 1
ATOM 1491 C CA . LEU A 1 193 ? 3.610 -7.093 -3.701 1.00 85.56 193 LEU A CA 1
ATOM 1492 C C . LEU A 1 193 ? 3.514 -6.817 -5.201 1.00 85.56 193 LEU A C 1
ATOM 1494 O O . LEU A 1 193 ? 4.537 -6.714 -5.879 1.00 85.56 193 LEU A O 1
ATOM 1498 N N . GLU A 1 194 ? 2.291 -6.668 -5.708 1.00 86.06 194 GLU A N 1
ATOM 1499 C CA . GLU A 1 194 ? 2.036 -6.363 -7.110 1.00 86.06 194 GLU A CA 1
ATOM 1500 C C . GLU A 1 194 ? 2.677 -5.029 -7.510 1.00 86.06 194 GLU A C 1
ATOM 1502 O O . GLU A 1 194 ? 3.388 -4.969 -8.513 1.00 86.06 194 GLU A O 1
ATOM 1507 N N . LEU A 1 195 ? 2.529 -3.993 -6.681 1.00 85.56 195 LEU A N 1
ATOM 1508 C CA . LEU A 1 195 ? 3.219 -2.714 -6.853 1.00 85.56 195 LEU A CA 1
ATOM 1509 C C . LEU A 1 195 ? 4.741 -2.901 -6.872 1.00 85.56 195 LEU A C 1
ATOM 1511 O O . LEU A 1 195 ? 5.415 -2.375 -7.750 1.00 85.56 195 LEU A O 1
ATOM 1515 N N . GLY A 1 196 ? 5.289 -3.707 -5.963 1.00 83.06 196 GLY A N 1
ATOM 1516 C CA . GLY A 1 196 ? 6.726 -3.960 -5.881 1.00 83.06 196 GLY A CA 1
ATOM 1517 C C . GLY A 1 196 ? 7.367 -4.497 -7.168 1.00 83.06 196 GLY A C 1
ATOM 1518 O O . GLY A 1 196 ? 8.502 -4.123 -7.483 1.00 83.06 196 GLY A O 1
ATOM 1519 N N . TRP A 1 197 ? 6.671 -5.370 -7.907 1.00 81.00 197 TRP A N 1
ATOM 1520 C CA . TRP A 1 197 ? 7.211 -6.028 -9.112 1.00 81.00 197 TRP A CA 1
ATOM 1521 C C . TRP A 1 197 ? 6.725 -5.426 -10.426 1.00 81.00 197 TRP A C 1
ATOM 1523 O O . TRP A 1 197 ? 7.477 -5.467 -11.403 1.00 81.00 197 TRP A O 1
ATOM 1533 N N . LYS A 1 198 ? 5.510 -4.861 -10.449 1.00 83.81 198 LYS A N 1
ATOM 1534 C CA . LYS A 1 198 ? 4.901 -4.266 -11.649 1.00 83.81 198 LYS A CA 1
ATOM 1535 C C . LYS A 1 198 ? 5.120 -2.760 -11.775 1.00 83.81 198 LYS A C 1
ATOM 1537 O O . LYS A 1 198 ? 4.794 -2.202 -12.821 1.00 83.81 198 LYS A O 1
ATOM 1542 N N . SER A 1 199 ? 5.652 -2.096 -10.744 1.00 80.56 199 SER A N 1
ATOM 1543 C CA . SER A 1 199 ? 5.948 -0.661 -10.762 1.00 80.56 199 SER A CA 1
ATOM 1544 C C . SER A 1 199 ? 7.439 -0.355 -10.590 1.00 80.56 199 SER A C 1
ATOM 1546 O O . SER A 1 199 ? 8.268 -1.188 -10.204 1.00 80.56 199 SER A O 1
ATOM 1548 N N . VAL A 1 200 ? 7.785 0.898 -10.882 1.00 78.50 200 VAL A N 1
ATOM 1549 C CA . VAL A 1 200 ? 9.098 1.469 -10.587 1.00 78.50 200 VAL A CA 1
ATOM 1550 C C . VAL A 1 200 ? 9.027 2.144 -9.219 1.00 78.50 200 VAL A C 1
ATOM 1552 O O . VAL A 1 200 ? 8.092 2.889 -8.939 1.00 78.50 200 VAL A O 1
ATOM 1555 N N . LEU A 1 201 ? 10.007 1.869 -8.356 1.00 77.94 201 LEU A N 1
ATOM 1556 C CA . LEU A 1 201 ? 10.111 2.466 -7.023 1.00 77.94 201 LEU A CA 1
ATOM 1557 C C . LEU A 1 201 ? 11.310 3.408 -6.992 1.00 77.94 201 LEU A C 1
ATOM 1559 O O . LEU A 1 201 ? 12.424 2.986 -7.307 1.00 77.94 201 LEU A O 1
ATOM 1563 N N . SER A 1 202 ? 11.096 4.649 -6.557 1.00 70.50 202 SER A N 1
ATOM 1564 C CA . SER A 1 202 ? 12.136 5.687 -6.546 1.00 70.50 202 SER A CA 1
ATOM 1565 C C . SER A 1 202 ? 13.224 5.476 -5.487 1.00 70.50 202 SER A C 1
ATOM 1567 O O . SER A 1 202 ? 14.259 6.127 -5.550 1.00 70.50 202 SER A O 1
ATOM 1569 N N . TRP A 1 203 ? 13.012 4.603 -4.495 1.00 74.31 203 TRP A N 1
ATOM 1570 C CA . TRP A 1 203 ? 13.928 4.461 -3.352 1.00 74.31 203 TRP A CA 1
A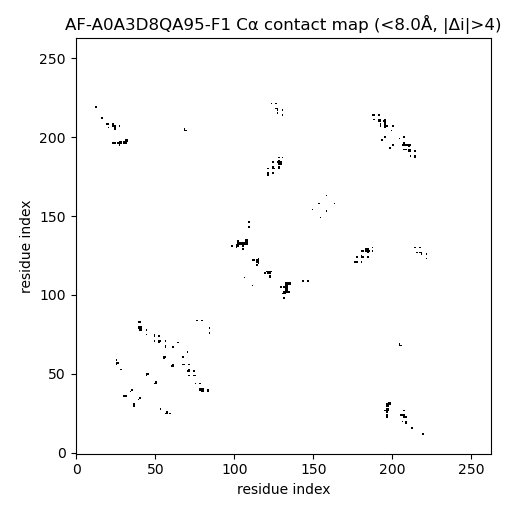TOM 1571 C C . TRP A 1 203 ? 15.159 3.616 -3.686 1.00 74.31 203 TRP A C 1
ATOM 1573 O O . TRP A 1 203 ? 16.295 4.047 -3.518 1.00 74.31 203 TRP A O 1
ATOM 1583 N N . LYS A 1 204 ? 14.930 2.388 -4.154 1.00 77.75 204 LYS A N 1
ATOM 1584 C CA . LYS A 1 204 ? 15.973 1.429 -4.524 1.00 77.75 204 LYS A CA 1
ATOM 1585 C C . LYS A 1 204 ? 15.379 0.469 -5.543 1.00 77.75 204 LYS A C 1
ATOM 1587 O O . LYS A 1 204 ? 14.480 -0.305 -5.227 1.00 77.75 204 LYS A O 1
ATOM 1592 N N . CYS A 1 205 ? 15.892 0.517 -6.769 1.00 77.88 205 CYS A N 1
ATOM 1593 C CA . CYS A 1 205 ? 15.363 -0.269 -7.882 1.00 77.88 205 CYS A CA 1
ATOM 1594 C C . CYS A 1 205 ? 15.381 -1.784 -7.587 1.00 77.88 205 CYS A C 1
ATOM 1596 O O . CYS A 1 205 ? 14.447 -2.494 -7.943 1.00 77.88 205 CYS A O 1
ATOM 1598 N N . GLU A 1 206 ? 16.383 -2.269 -6.856 1.00 76.56 206 GLU A N 1
ATOM 1599 C CA . GLU A 1 206 ? 16.576 -3.695 -6.556 1.00 76.56 206 GLU A CA 1
ATOM 1600 C C . GLU A 1 206 ? 15.612 -4.252 -5.497 1.00 76.56 206 GLU A C 1
ATOM 1602 O O . GLU A 1 206 ? 15.409 -5.463 -5.424 1.00 76.56 206 GLU A O 1
ATOM 1607 N N . TRP A 1 207 ? 15.044 -3.397 -4.642 1.00 79.56 207 TRP A N 1
ATOM 1608 C CA . TRP A 1 207 ? 14.306 -3.836 -3.457 1.00 79.56 207 TRP A CA 1
ATOM 1609 C C . TRP A 1 207 ? 12.806 -3.705 -3.684 1.00 79.56 207 TRP A C 1
ATOM 1611 O O . TRP A 1 207 ? 12.167 -2.714 -3.340 1.00 79.56 207 TRP A O 1
ATOM 1621 N N . SER A 1 208 ? 12.228 -4.750 -4.256 1.00 78.06 208 SER A N 1
ATOM 1622 C CA . SER A 1 208 ? 10.803 -4.787 -4.572 1.00 78.06 208 SER A CA 1
ATOM 1623 C C . SER A 1 208 ? 9.886 -5.010 -3.365 1.00 78.06 208 SER A C 1
ATOM 1625 O O . SER A 1 208 ? 8.681 -4.836 -3.472 1.00 78.06 208 SER A O 1
ATOM 1627 N N . PHE A 1 209 ? 10.427 -5.394 -2.207 1.00 77.56 209 PHE A N 1
ATOM 1628 C CA . PHE A 1 209 ? 9.640 -5.674 -1.000 1.00 77.56 209 PHE A CA 1
ATOM 1629 C C . PHE A 1 209 ? 9.330 -4.421 -0.163 1.00 77.56 209 PHE A C 1
ATOM 1631 O O . PHE A 1 209 ? 8.553 -4.500 0.788 1.00 77.56 209 PHE A O 1
ATOM 1638 N N . PHE A 1 210 ? 9.923 -3.268 -0.496 1.00 82.88 210 PHE A N 1
ATOM 1639 C CA . PHE A 1 210 ? 9.736 -2.022 0.254 1.00 82.88 210 PHE A CA 1
ATOM 1640 C C . PHE A 1 210 ? 8.270 -1.615 0.445 1.00 82.88 210 PHE A C 1
ATOM 1642 O O . PHE A 1 210 ? 7.936 -1.257 1.572 1.00 82.88 210 PHE A O 1
ATOM 1649 N N . PRO A 1 211 ? 7.381 -1.683 -0.568 1.00 84.50 211 PRO A N 1
ATOM 1650 C CA . PRO A 1 211 ? 5.977 -1.322 -0.383 1.00 84.50 211 PRO A CA 1
ATOM 1651 C C . PRO A 1 211 ? 5.298 -2.191 0.677 1.00 84.50 211 PRO A C 1
ATOM 1653 O O . PRO A 1 211 ? 4.613 -1.672 1.551 1.00 84.50 211 PRO A O 1
ATOM 1656 N N . VAL A 1 212 ? 5.568 -3.501 0.670 1.00 83.69 212 VAL A N 1
ATOM 1657 C CA . VAL A 1 212 ? 5.050 -4.429 1.685 1.00 83.69 212 VAL A CA 1
ATOM 1658 C C . VAL A 1 212 ? 5.584 -4.060 3.063 1.00 83.69 212 VAL A C 1
ATOM 1660 O O . VAL A 1 212 ? 4.799 -3.882 3.993 1.00 83.69 212 VAL A O 1
ATOM 1663 N N . ALA A 1 213 ? 6.902 -3.885 3.192 1.00 83.19 213 ALA A N 1
ATOM 1664 C CA . ALA A 1 213 ? 7.523 -3.493 4.453 1.00 83.19 213 ALA A CA 1
ATOM 1665 C C . ALA A 1 213 ? 6.927 -2.184 4.991 1.00 83.19 213 ALA A C 1
ATOM 1667 O O . ALA A 1 213 ? 6.599 -2.100 6.170 1.00 83.19 213 ALA A O 1
ATOM 1668 N N . TRP A 1 214 ? 6.706 -1.200 4.118 1.00 83.62 214 TRP A N 1
ATOM 1669 C CA . TRP A 1 214 ? 6.101 0.080 4.471 1.00 83.62 214 TRP A CA 1
ATOM 1670 C C . TRP A 1 214 ? 4.660 -0.072 4.963 1.00 83.62 214 TRP A C 1
ATOM 1672 O O . TRP A 1 214 ? 4.305 0.489 5.998 1.00 83.62 214 TRP A O 1
ATOM 1682 N N . THR A 1 215 ? 3.841 -0.887 4.291 1.00 83.12 215 THR A N 1
ATOM 1683 C CA . THR A 1 215 ? 2.462 -1.160 4.738 1.00 83.12 215 THR A CA 1
ATOM 1684 C C . THR A 1 215 ? 2.382 -1.921 6.060 1.00 83.12 215 THR A C 1
ATOM 1686 O O . THR A 1 215 ? 1.375 -1.829 6.755 1.00 83.12 215 THR A O 1
ATOM 1689 N N . LEU A 1 216 ? 3.444 -2.627 6.453 1.00 81.81 216 LEU A N 1
ATOM 1690 C CA . LEU A 1 216 ? 3.521 -3.312 7.743 1.00 81.81 216 LEU A CA 1
ATOM 1691 C C . LEU A 1 216 ? 4.014 -2.397 8.880 1.00 81.81 216 LEU A C 1
ATOM 1693 O O . LEU A 1 216 ? 3.869 -2.757 10.046 1.00 81.81 216 LEU A O 1
ATOM 1697 N N . VAL A 1 217 ? 4.531 -1.194 8.599 1.00 81.94 217 VAL A N 1
ATOM 1698 C CA . VAL A 1 217 ? 4.972 -0.256 9.652 1.00 81.94 217 VAL A CA 1
ATOM 1699 C C . VAL A 1 217 ? 3.873 0.099 10.651 1.00 81.94 217 VAL A C 1
ATOM 1701 O O . VAL A 1 217 ? 4.096 -0.096 11.852 1.00 81.94 217 VAL A O 1
ATOM 1704 N N . PRO A 1 218 ? 2.677 0.533 10.217 1.00 78.19 218 PRO A N 1
ATOM 1705 C CA . PRO A 1 218 ? 1.574 0.800 11.134 1.00 78.19 218 PRO A CA 1
ATOM 1706 C C . PRO A 1 218 ? 1.206 -0.431 11.965 1.00 78.19 218 PRO A C 1
ATOM 1708 O O . PRO A 1 218 ? 1.028 -0.323 13.176 1.00 78.19 218 PRO A O 1
ATOM 1711 N N . ALA A 1 219 ? 1.185 -1.616 11.348 1.00 77.00 219 ALA A N 1
ATOM 1712 C CA . ALA A 1 219 ? 0.931 -2.877 12.038 1.00 77.00 219 ALA A CA 1
ATOM 1713 C C . ALA A 1 219 ? 1.899 -3.112 13.206 1.00 77.00 219 ALA A C 1
ATOM 1715 O O . ALA A 1 219 ? 1.474 -3.434 14.317 1.00 77.00 219 ALA A O 1
ATOM 1716 N N . GLY A 1 220 ? 3.196 -2.897 12.972 1.00 78.44 220 GLY A N 1
ATOM 1717 C CA . GLY A 1 220 ? 4.217 -2.978 14.013 1.00 78.44 220 GLY A CA 1
ATOM 1718 C C . GLY A 1 220 ? 3.960 -1.990 15.152 1.00 78.44 220 GLY A C 1
ATOM 1719 O O . GLY A 1 220 ? 3.983 -2.379 16.319 1.00 78.44 220 GLY A O 1
ATOM 1720 N N . ILE A 1 221 ? 3.640 -0.736 14.823 1.00 81.62 221 ILE A N 1
ATOM 1721 C CA . ILE A 1 221 ? 3.324 0.309 15.808 1.00 81.62 221 ILE A CA 1
ATOM 1722 C C . ILE A 1 221 ? 2.093 -0.073 16.644 1.00 81.62 221 ILE A C 1
ATOM 1724 O O . ILE A 1 221 ? 2.126 0.030 17.870 1.00 81.62 221 ILE A O 1
ATOM 1728 N N . HIS A 1 222 ? 1.025 -0.568 16.017 1.00 76.62 222 HIS A N 1
ATOM 1729 C CA . HIS A 1 222 ? -0.187 -0.993 16.719 1.00 76.62 222 HIS A CA 1
ATOM 1730 C C . HIS A 1 222 ? 0.062 -2.180 17.651 1.00 76.62 222 HIS A C 1
ATOM 1732 O O . HIS A 1 222 ? -0.439 -2.181 18.776 1.00 76.62 222 HIS A O 1
ATOM 1738 N N . ILE A 1 223 ? 0.877 -3.156 17.239 1.00 76.06 223 ILE A N 1
ATOM 1739 C CA . ILE A 1 223 ? 1.271 -4.282 18.096 1.00 76.06 223 ILE A CA 1
ATOM 1740 C C . ILE A 1 223 ? 2.087 -3.792 19.296 1.00 76.06 223 ILE A C 1
ATOM 1742 O O . ILE A 1 223 ? 1.822 -4.216 20.420 1.00 76.06 223 ILE A O 1
ATOM 1746 N N . LEU A 1 224 ? 3.043 -2.882 19.084 1.00 80.69 224 LEU A N 1
ATOM 1747 C CA . LEU A 1 224 ? 3.846 -2.299 20.164 1.00 80.69 224 LEU A CA 1
ATOM 1748 C C . LEU A 1 224 ? 2.981 -1.506 21.151 1.00 80.69 224 LEU A C 1
ATOM 1750 O O . LEU A 1 224 ? 3.127 -1.680 22.360 1.00 80.69 224 LEU A O 1
ATOM 1754 N N . ASN A 1 225 ? 2.042 -0.700 20.654 1.00 75.94 225 ASN A N 1
ATOM 1755 C CA . ASN A 1 225 ? 1.115 0.072 21.483 1.00 75.94 225 ASN A CA 1
ATOM 1756 C C . ASN A 1 225 ? 0.163 -0.832 22.271 1.00 75.94 225 ASN A C 1
ATOM 1758 O O . ASN A 1 225 ? -0.034 -0.626 23.468 1.00 75.94 225 ASN A O 1
ATOM 1762 N N . ALA A 1 226 ? -0.389 -1.865 21.629 1.00 74.62 226 ALA A N 1
ATOM 1763 C CA . ALA A 1 226 ? -1.203 -2.860 22.310 1.00 74.62 226 ALA A CA 1
ATOM 1764 C C . ALA A 1 226 ? -0.386 -3.541 23.414 1.00 74.62 226 ALA A C 1
ATOM 1766 O O . ALA A 1 226 ? -0.823 -3.594 24.560 1.00 74.62 226 ALA A O 1
ATOM 1767 N N . LEU A 1 227 ? 0.827 -4.003 23.103 1.00 75.38 227 LEU A N 1
ATOM 1768 C CA . LEU A 1 227 ? 1.706 -4.646 24.074 1.00 75.38 227 LEU A CA 1
ATOM 1769 C C . LEU A 1 227 ? 2.022 -3.717 25.255 1.00 75.38 227 LEU A C 1
ATOM 1771 O O . LEU A 1 227 ? 1.924 -4.147 26.400 1.00 75.38 227 LEU A O 1
ATOM 1775 N N . ALA A 1 228 ? 2.334 -2.445 25.000 1.00 78.75 228 ALA A N 1
ATOM 1776 C CA . ALA A 1 228 ? 2.571 -1.449 26.043 1.00 78.75 228 ALA A CA 1
ATOM 1777 C C . ALA A 1 228 ? 1.343 -1.266 26.952 1.00 78.75 228 ALA A C 1
ATOM 1779 O O . ALA A 1 228 ? 1.477 -1.270 28.178 1.00 78.75 228 ALA A O 1
ATOM 1780 N N . PHE A 1 229 ? 0.141 -1.194 26.375 1.00 73.69 229 PHE A N 1
ATOM 1781 C CA . PHE A 1 229 ? -1.107 -1.118 27.136 1.00 73.69 229 PHE A CA 1
ATOM 1782 C C . PHE A 1 229 ? -1.329 -2.364 28.006 1.00 73.69 229 PHE A C 1
ATOM 1784 O O . PHE A 1 229 ? -1.615 -2.246 29.195 1.00 73.69 229 PHE A O 1
ATOM 1791 N N . TRP A 1 230 ? -1.114 -3.562 27.454 1.00 69.81 230 TRP A N 1
ATOM 1792 C CA . TRP A 1 230 ? -1.226 -4.826 28.193 1.00 69.81 230 TRP A CA 1
ATOM 1793 C C . TRP A 1 230 ? -0.198 -4.963 29.325 1.00 69.81 230 TRP A C 1
ATOM 1795 O O . TRP A 1 230 ? -0.484 -5.599 30.339 1.00 69.81 230 TRP A O 1
ATOM 1805 N N . LEU A 1 231 ? 0.989 -4.376 29.161 1.00 71.69 231 LEU A N 1
ATOM 1806 C CA . LEU A 1 231 ? 2.057 -4.365 30.163 1.00 71.69 231 LEU A CA 1
ATOM 1807 C C . LEU A 1 231 ? 1.877 -3.273 31.227 1.00 71.69 231 LEU A C 1
ATOM 1809 O O . LEU A 1 231 ? 2.556 -3.322 32.255 1.00 71.69 231 LEU A O 1
ATOM 1813 N N . THR A 1 232 ? 0.984 -2.302 31.009 1.00 75.75 232 THR A N 1
ATOM 1814 C CA . THR A 1 232 ? 0.728 -1.238 31.982 1.00 75.75 232 THR A CA 1
ATOM 1815 C C . THR A 1 232 ? 0.030 -1.848 33.206 1.00 75.75 232 THR A C 1
ATOM 1817 O O . THR A 1 232 ? -1.052 -2.427 33.076 1.00 75.75 232 THR A O 1
ATOM 1820 N N . PRO A 1 233 ? 0.627 -1.779 34.410 1.00 58.78 233 PRO A N 1
ATOM 1821 C CA . PRO A 1 233 ? 0.037 -2.380 35.599 1.00 58.78 233 PRO A CA 1
ATOM 1822 C C . PRO A 1 233 ? -1.321 -1.734 35.897 1.00 58.78 233 PRO A C 1
ATOM 1824 O O . PRO A 1 233 ? -1.455 -0.512 35.871 1.00 58.78 233 PRO A O 1
ATOM 1827 N N . LYS A 1 234 ? -2.328 -2.551 36.237 1.00 57.03 234 LYS A N 1
ATOM 1828 C CA . LYS A 1 234 ? -3.717 -2.140 36.548 1.00 57.03 234 LYS A CA 1
ATOM 1829 C C . LYS A 1 234 ? -3.875 -1.205 37.771 1.00 57.03 234 LYS A C 1
ATOM 1831 O O . LYS A 1 234 ? -4.987 -1.041 38.266 1.00 57.03 234 LYS A O 1
ATOM 1836 N N . CYS A 1 235 ? -2.808 -0.573 38.263 1.00 47.34 235 CYS A N 1
ATOM 1837 C CA . CYS A 1 235 ? -2.817 0.286 39.453 1.00 47.34 235 CYS A CA 1
ATOM 1838 C C . CYS A 1 235 ? -3.728 1.520 39.343 1.00 47.34 235 CYS A C 1
ATOM 1840 O O . CYS A 1 235 ? -4.067 2.102 40.365 1.00 47.34 235 CYS A O 1
ATOM 1842 N N . VAL A 1 236 ? -4.178 1.902 38.145 1.00 49.84 236 VAL A N 1
ATOM 1843 C CA . VAL A 1 236 ? -5.095 3.044 37.967 1.00 49.84 236 VAL A CA 1
ATOM 1844 C C . VAL A 1 236 ? -6.547 2.708 38.357 1.00 49.84 236 VAL A C 1
ATOM 1846 O O . VAL A 1 236 ? -7.323 3.611 38.645 1.00 49.84 236 VAL A O 1
ATOM 1849 N N . MET A 1 237 ? -6.928 1.427 38.469 1.00 48.94 237 MET A N 1
ATOM 1850 C CA . MET A 1 237 ? -8.309 1.044 38.826 1.00 48.94 237 MET A CA 1
ATOM 1851 C C . MET A 1 237 ? -8.615 1.062 40.334 1.00 48.94 237 MET A C 1
ATOM 1853 O O . MET A 1 23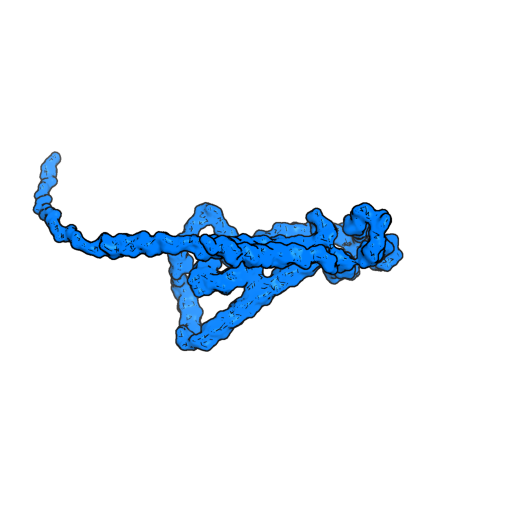7 ? -9.743 0.778 40.727 1.00 48.94 237 MET A O 1
ATOM 1857 N N . VAL A 1 238 ? -7.639 1.380 41.191 1.00 46.00 238 VAL A N 1
ATOM 1858 C CA . VAL A 1 238 ? -7.868 1.503 42.645 1.00 46.00 238 VAL A CA 1
ATOM 1859 C C . VAL A 1 238 ? -8.422 2.887 43.009 1.00 46.00 238 VAL A C 1
ATOM 1861 O O . VAL A 1 238 ? -9.217 3.003 43.937 1.00 46.00 238 VAL A O 1
ATOM 1864 N N . VAL A 1 239 ? -8.115 3.926 42.224 1.00 47.72 239 VAL A N 1
ATOM 1865 C CA . VAL A 1 239 ? -8.539 5.310 42.514 1.00 47.72 239 VAL A CA 1
ATOM 1866 C C . VAL A 1 239 ? -10.052 5.513 42.337 1.00 47.72 239 VAL A C 1
ATOM 1868 O O . VAL A 1 239 ? -10.650 6.316 43.050 1.00 47.72 239 VAL A O 1
ATOM 1871 N N . SER A 1 240 ? -10.709 4.752 41.456 1.00 47.78 240 SER A N 1
ATOM 1872 C CA . SER A 1 240 ? -12.170 4.813 41.277 1.00 47.78 240 SER A CA 1
ATOM 1873 C C . SER A 1 240 ? -12.961 4.093 42.372 1.00 47.78 240 SER A C 1
ATOM 1875 O O . SER A 1 240 ? -14.152 4.350 42.519 1.00 47.78 240 SER A O 1
ATOM 1877 N N . ASN A 1 241 ? -12.324 3.213 43.152 1.00 41.34 241 ASN A N 1
ATOM 1878 C CA . ASN A 1 241 ? -12.985 2.557 44.283 1.00 41.34 241 ASN A CA 1
ATOM 1879 C C . ASN A 1 241 ? -12.910 3.399 45.564 1.00 41.34 241 ASN A C 1
ATOM 1881 O O . ASN A 1 241 ? -13.775 3.273 46.424 1.00 41.34 241 ASN A O 1
ATOM 1885 N N . GLU A 1 242 ? -11.922 4.292 45.671 1.00 45.16 242 GLU A N 1
ATOM 1886 C CA . GLU A 1 242 ? -11.747 5.157 46.843 1.00 45.16 242 GLU A CA 1
ATOM 1887 C C . GLU A 1 242 ? -12.591 6.442 46.770 1.00 45.16 242 GLU A C 1
ATOM 1889 O O . GLU A 1 242 ? -12.984 6.992 47.801 1.00 45.16 242 GLU A O 1
ATOM 1894 N N . SER A 1 243 ? -12.959 6.894 45.562 1.00 44.47 243 SER A N 1
ATOM 1895 C CA . SER A 1 243 ? -13.922 7.992 45.390 1.00 44.47 243 SER A CA 1
ATOM 1896 C C . SER A 1 243 ? -15.371 7.565 45.655 1.00 44.47 243 SER A C 1
ATOM 1898 O O . SER A 1 243 ? -16.168 8.386 46.099 1.00 44.47 243 SER A O 1
ATOM 1900 N N . SER A 1 244 ? -15.709 6.285 45.456 1.00 41.38 244 SER A N 1
ATOM 1901 C CA . SER A 1 244 ? -17.040 5.744 45.770 1.00 41.38 244 SER A CA 1
ATOM 1902 C C . SER A 1 244 ? -17.217 5.375 47.249 1.00 41.38 244 SER A C 1
ATOM 1904 O O . SER A 1 244 ? -18.351 5.198 47.684 1.00 41.38 244 SER A O 1
ATOM 1906 N N . SER A 1 245 ? -16.135 5.261 48.028 1.00 43.53 245 SER A N 1
ATOM 1907 C CA . SER A 1 245 ? -16.191 4.964 49.468 1.00 43.53 245 SER A CA 1
ATOM 1908 C C . SER A 1 245 ? -16.138 6.207 50.369 1.00 43.53 245 SER A C 1
ATOM 1910 O O . SER A 1 245 ? -16.204 6.070 51.587 1.00 43.53 245 SER A O 1
ATOM 1912 N N . ARG A 1 246 ? -16.033 7.422 49.806 1.00 45.78 246 ARG A N 1
ATOM 1913 C CA . ARG A 1 246 ? -16.152 8.702 50.537 1.00 45.78 246 ARG A CA 1
ATOM 1914 C C . ARG A 1 246 ? -17.495 9.393 50.277 1.00 45.78 246 ARG A C 1
ATOM 1916 O O . ARG A 1 246 ? -17.549 10.533 49.837 1.00 45.78 246 ARG A O 1
ATOM 1923 N N . SER A 1 247 ? -18.587 8.697 50.556 1.00 44.16 247 SER A N 1
ATOM 1924 C CA . SER A 1 247 ? -19.862 9.293 50.977 1.00 44.16 247 SER A CA 1
ATOM 1925 C C . SER A 1 247 ? -20.717 8.140 51.501 1.00 44.16 247 SER A C 1
ATOM 1927 O O . SER A 1 247 ? -20.911 7.184 50.747 1.00 44.16 247 SER A O 1
ATOM 1929 N N . PRO A 1 248 ? -21.136 8.139 52.780 1.00 45.50 248 PRO A N 1
ATOM 1930 C CA . PRO A 1 248 ? -22.039 9.160 53.316 1.00 45.50 248 PRO A CA 1
ATOM 1931 C C . PRO A 1 248 ? -21.722 9.591 54.770 1.00 45.50 248 PRO A C 1
ATOM 1933 O O . PRO A 1 248 ? -20.778 9.106 55.380 1.00 45.50 248 PRO A O 1
ATOM 1936 N N . GLU A 1 249 ? -22.581 10.470 55.299 1.00 40.19 249 GLU A N 1
ATOM 1937 C CA . GLU A 1 249 ? -22.733 10.935 56.694 1.00 40.19 249 GLU A CA 1
ATOM 1938 C C . GLU A 1 249 ? -22.091 12.286 57.047 1.00 40.19 249 GLU A C 1
ATOM 1940 O O . GLU A 1 249 ? -20.897 12.418 57.304 1.00 40.19 249 GLU A O 1
ATOM 1945 N N . GLY A 1 250 ? -22.951 13.310 57.099 1.00 34.03 250 GLY A N 1
ATOM 1946 C CA . GLY A 1 250 ? -22.624 14.632 57.625 1.00 34.03 250 GLY A CA 1
ATOM 1947 C C . GLY A 1 250 ? -23.700 15.690 57.376 1.00 34.03 250 GLY A C 1
ATOM 1948 O O . GLY A 1 250 ? -23.368 16.818 57.031 1.00 34.03 250 GLY A O 1
ATOM 1949 N N . GLU A 1 251 ? -24.981 15.337 57.501 1.00 39.12 251 GLU A N 1
ATOM 1950 C CA . GLU A 1 251 ? -26.089 16.297 57.509 1.00 39.12 251 GLU A CA 1
ATOM 1951 C C . GLU A 1 251 ? -26.367 16.715 58.964 1.00 39.12 251 GLU A C 1
ATOM 1953 O O . GLU 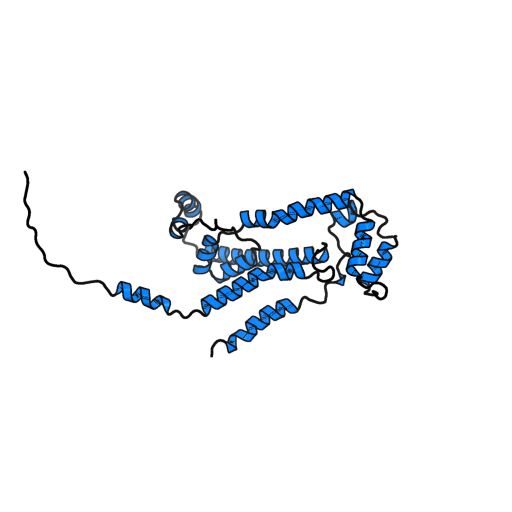A 1 251 ? -26.726 15.862 59.773 1.00 39.12 251 GLU A O 1
ATOM 1958 N N . SER A 1 252 ? -26.155 17.996 59.313 1.00 37.53 252 SER A N 1
ATOM 1959 C CA . SER A 1 252 ? -27.056 18.823 60.150 1.00 37.53 252 SER A CA 1
ATOM 1960 C C . SER A 1 252 ? -26.361 20.037 60.800 1.00 37.53 252 SER A C 1
ATOM 1962 O O . SER A 1 252 ? -25.275 19.927 61.366 1.00 37.53 252 SER A O 1
ATOM 1964 N N . SER A 1 253 ? -27.110 21.149 60.845 1.00 34.78 253 SER A N 1
ATOM 1965 C CA . SER A 1 253 ? -26.861 22.466 61.471 1.00 34.78 253 SER A CA 1
ATOM 1966 C C . SER A 1 253 ? -26.094 23.438 60.563 1.00 34.78 253 SER A C 1
ATOM 1968 O O . SER A 1 253 ? -24.916 23.261 60.298 1.00 34.78 253 SER A O 1
ATOM 1970 N N . ILE A 1 254 ? -26.717 24.493 60.030 1.00 36.06 254 ILE A N 1
ATOM 1971 C CA . ILE A 1 254 ? -27.092 25.702 60.782 1.00 36.06 254 ILE A CA 1
ATOM 1972 C C . ILE A 1 254 ? -28.339 26.372 60.170 1.00 36.06 254 ILE A C 1
ATOM 1974 O O . ILE A 1 254 ? -28.546 26.387 58.960 1.00 36.06 254 ILE A O 1
ATOM 1978 N N . ALA A 1 255 ? -29.164 26.905 61.070 1.00 33.78 255 ALA A N 1
ATOM 1979 C CA . ALA A 1 255 ? -30.500 27.441 60.874 1.00 33.78 255 ALA A CA 1
ATOM 1980 C C . ALA A 1 255 ? -30.585 28.813 60.172 1.00 33.78 255 ALA A C 1
ATOM 1982 O O . ALA A 1 255 ? -29.656 29.618 60.178 1.00 33.78 255 ALA A O 1
ATOM 1983 N N . LEU A 1 256 ? -31.789 29.062 59.649 1.00 37.25 256 LEU A N 1
ATOM 1984 C CA . LEU A 1 256 ? -32.380 30.340 59.245 1.00 37.25 256 LEU A CA 1
ATOM 1985 C C . LEU A 1 256 ? -32.178 31.471 60.271 1.00 37.25 256 LEU A C 1
ATOM 1987 O O . LEU A 1 256 ? -32.572 31.317 61.424 1.00 37.25 256 LEU A O 1
ATOM 1991 N N . VAL A 1 257 ? -31.757 32.652 59.803 1.00 34.16 257 VAL A N 1
ATOM 1992 C CA . VAL A 1 257 ? -32.206 33.958 60.325 1.00 34.16 257 VAL A CA 1
ATOM 1993 C C . VAL A 1 257 ? -32.370 34.901 59.133 1.00 34.16 257 VAL A C 1
ATOM 1995 O O . VAL A 1 257 ? -31.446 35.083 58.345 1.00 34.16 257 VAL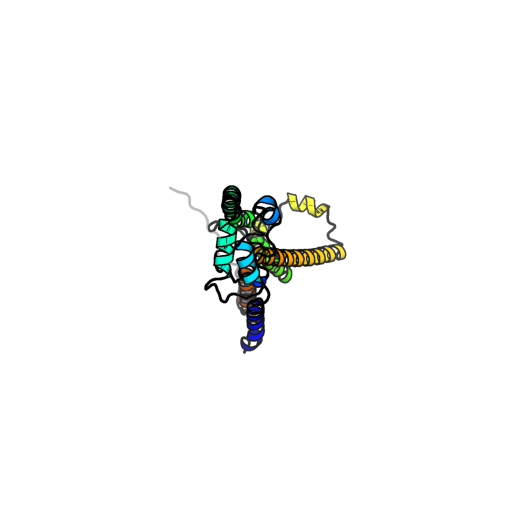 A O 1
ATOM 1998 N N . GLY A 1 258 ? -33.577 35.440 58.969 1.00 33.09 258 GLY A N 1
ATOM 1999 C CA . GLY A 1 258 ? -33.922 36.385 57.912 1.00 33.09 258 GLY A CA 1
ATOM 2000 C C . GLY A 1 258 ? -33.848 37.851 58.337 1.00 33.09 258 GLY A C 1
ATOM 2001 O O . GLY A 1 258 ? -33.665 38.166 59.509 1.00 33.09 258 GLY A O 1
ATOM 2002 N N . GLY A 1 259 ? -34.119 38.716 57.356 1.00 31.36 259 GLY A N 1
ATOM 2003 C CA . GLY A 1 259 ? -34.662 40.063 57.548 1.00 31.36 259 GLY A CA 1
ATOM 2004 C C . GLY A 1 259 ? -33.662 41.210 57.405 1.00 31.36 259 GLY A C 1
ATOM 2005 O O . GLY A 1 259 ? -32.672 41.260 58.125 1.00 31.36 259 GLY A O 1
ATOM 2006 N N . GLY A 1 260 ? -33.974 42.176 56.534 1.00 27.17 260 GLY A N 1
ATOM 2007 C CA . GLY A 1 260 ? -33.348 43.501 56.585 1.00 27.17 260 GLY A CA 1
ATOM 2008 C C . GLY A 1 260 ? -33.394 44.289 55.282 1.00 27.17 260 GLY A C 1
ATOM 2009 O O . GLY A 1 260 ? -32.451 44.243 54.506 1.00 27.17 260 GLY A O 1
ATOM 2010 N N . VAL A 1 261 ? -34.496 45.005 55.076 1.00 41.94 261 VAL A N 1
ATOM 2011 C CA . VAL A 1 261 ? -34.720 46.050 54.065 1.00 41.94 261 VAL A CA 1
ATOM 2012 C C . VAL A 1 261 ? -34.133 47.386 54.561 1.00 41.94 261 VAL A C 1
ATOM 2014 O O . VAL A 1 261 ? -34.427 47.736 55.699 1.00 41.94 261 VAL A O 1
ATOM 2017 N N . GLU A 1 262 ? -33.389 48.084 53.682 1.00 32.28 262 GLU A N 1
ATOM 2018 C CA . GLU A 1 262 ? -33.181 49.559 53.549 1.00 32.28 262 GLU A CA 1
ATOM 2019 C C . GLU A 1 262 ? -32.665 50.393 54.750 1.00 32.28 262 GLU A C 1
ATOM 2021 O O . GLU A 1 262 ? -32.607 49.883 55.871 1.00 32.28 262 GLU A O 1
ATOM 2026 N N . PRO A 1 263 ? -32.252 51.674 54.564 1.00 52.28 263 PRO A N 1
ATOM 2027 C CA . PRO A 1 263 ? -32.414 52.591 53.411 1.00 52.28 263 PRO A CA 1
ATOM 2028 C C . PRO A 1 263 ? -31.148 52.989 52.642 1.00 52.28 263 PRO A C 1
ATOM 2030 O O . PRO A 1 263 ? -30.030 52.897 53.197 1.00 52.28 263 PRO A O 1
#

Foldseek 3Di:
DPVVVCVVVLVVLVVVLVPVFPDALLLAPVDADPCCVPPFQDPCCCPDPLVVLNVCSNVVVCPPDPASLVVSVVSRVVRTDPVSVVVVVVVVVVVVCVQVVLLVVAEEPLVLVVCCVVPVVLSLLQQLLRLYHNDDPPPDDDDSVVVVPDDPVVCVVVVVVDDPPDPPVVVVVVVVSVVVSVVSNVVQ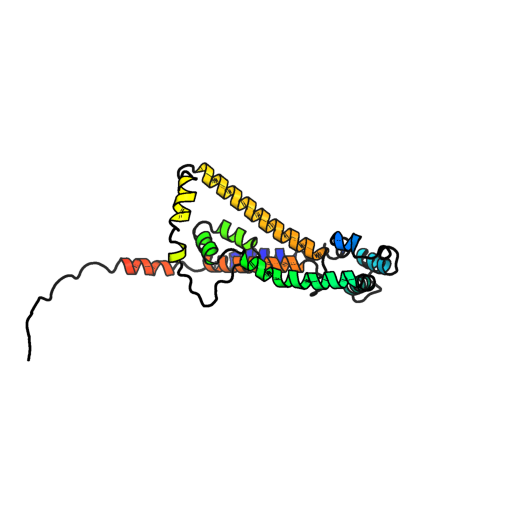LVVLLCCLRRHQDPPGSSGSCVSVSSSCVSSSVVVVVVVVVVPPDPVVVVVVVVVVVPDDDDDDDDDDDDDDDDD

Radius of gyration: 29.63 Å; Cα contacts (8 Å, |Δi|>4): 159; chains: 1; bounding box: 66×70×93 Å

pLDDT: mean 71.86, std 16.25, range [27.17, 94.0]

Solvent-accessible surface area (backbone atoms only — not comparable to full-atom values): 15646 Å² total; per-residue (Å²): 135,66,70,77,78,46,51,65,57,57,50,47,57,56,45,64,69,61,69,71,73,76,86,55,54,67,48,45,80,76,46,54,48,68,64,51,60,69,74,38,40,51,88,59,53,81,75,40,73,51,34,57,51,44,52,28,48,58,68,68,59,47,91,88,44,98,50,50,53,55,57,39,47,53,42,54,59,70,64,36,41,73,67,45,55,50,51,55,58,54,47,50,54,56,61,66,46,40,63,59,57,41,18,73,72,25,61,45,63,66,60,48,52,58,38,35,76,77,40,47,71,57,37,49,41,43,52,53,36,42,95,35,54,27,77,69,59,94,84,60,84,75,61,70,68,65,75,67,51,74,52,73,66,61,49,56,57,55,56,72,73,46,77,92,77,51,66,66,58,58,50,51,50,52,55,50,52,52,52,51,28,51,49,37,33,50,47,53,50,49,52,23,48,49,47,26,31,42,47,89,55,93,86,47,72,65,57,30,55,53,51,38,57,55,66,43,46,62,40,53,52,51,52,53,52,50,50,52,58,74,67,50,74,75,72,72,67,56,62,67,56,57,64,66,68,72,67,87,91,85,88,82,89,85,81,90,84,84,87,87,81,86,135

Sequence (263 aa):
MIISRHIPIICLVLSLWCSSTSASSHMKFKQWFHAWHHDLLPSNWSTGQCKAVLDAYWTSNTSSFTWPCQGSLDCILGETSQSALQELSGSLVVLGLTPTLLSTLGPSLGESAMLSFQRPGLSLLLSLGAPAIWPPRILAYEDPLLVLEKSPLTSRFLGNLWPRGQRQHQRLISVLEYILALAAIGNVIYVSLELGWKSVLSWKCEWSFFPVAWTLVPAGIHILNALAFWLTPKCVMVVSNESSSRSPEGESSIALVGGGVEP